Protein AF-A0A0L0CWC0-F1 (afdb_monomer_lite)

Structure (mmCIF, N/CA/C/O backbone):
data_AF-A0A0L0CWC0-F1
#
_entry.id   AF-A0A0L0CWC0-F1
#
loop_
_atom_site.group_PDB
_atom_site.id
_atom_site.type_symbol
_atom_site.label_atom_id
_atom_site.label_alt_id
_atom_site.label_comp_id
_atom_site.label_asym_id
_atom_site.label_entity_id
_atom_site.label_seq_id
_atom_site.pdbx_PDB_ins_code
_atom_site.Cartn_x
_atom_site.Cartn_y
_atom_site.Cartn_z
_atom_site.occupancy
_atom_site.B_iso_or_equiv
_atom_site.auth_seq_id
_atom_site.auth_comp_id
_atom_site.auth_asym_id
_atom_site.auth_atom_id
_atom_site.pdbx_PDB_model_num
ATOM 1 N N . MET A 1 1 ? -12.841 39.726 44.335 1.00 45.81 1 MET A N 1
ATOM 2 C CA . MET A 1 1 ? -13.209 38.460 43.660 1.00 45.81 1 MET A CA 1
ATOM 3 C C . MET A 1 1 ? -12.307 37.398 44.262 1.00 45.81 1 MET A C 1
ATOM 5 O O . MET A 1 1 ? -11.109 37.609 44.233 1.00 45.81 1 MET A O 1
ATOM 9 N N . LEU A 1 2 ? -12.777 36.351 44.930 1.00 41.53 2 LEU A N 1
ATOM 10 C CA . LEU A 1 2 ? -13.954 35.528 44.668 1.00 41.53 2 LEU A CA 1
ATOM 11 C C . LEU A 1 2 ? -14.772 35.290 45.946 1.00 41.53 2 LEU A C 1
ATOM 13 O O . LEU A 1 2 ? -14.237 35.229 47.044 1.00 41.53 2 LEU A O 1
ATOM 17 N N . SER A 1 3 ? -16.081 35.214 45.736 1.00 45.69 3 SER A N 1
ATOM 18 C CA . SER A 1 3 ? -17.145 34.974 46.705 1.00 45.69 3 SER A CA 1
ATOM 19 C C . SER A 1 3 ? -16.921 33.683 47.492 1.00 45.69 3 SER A C 1
ATOM 21 O O . SER A 1 3 ? -17.049 32.595 46.934 1.00 45.69 3 SER A O 1
ATOM 23 N N . GLU A 1 4 ? -16.667 33.799 48.793 1.00 43.94 4 GLU A N 1
ATOM 24 C CA . GLU A 1 4 ? -16.899 32.708 49.736 1.00 43.94 4 GLU A CA 1
ATOM 25 C C . GLU A 1 4 ? -18.410 32.467 49.799 1.00 43.94 4 GLU A C 1
ATOM 27 O O . GLU A 1 4 ? -19.164 33.221 50.419 1.00 43.94 4 GLU A O 1
ATOM 32 N N . CYS A 1 5 ? -18.885 31.433 49.105 1.00 46.22 5 CYS A N 1
ATOM 33 C CA . CYS A 1 5 ? -20.211 30.894 49.360 1.00 46.22 5 CYS A CA 1
ATOM 34 C C . CYS A 1 5 ? -20.204 30.307 50.775 1.00 46.22 5 CYS A C 1
ATOM 36 O O . CYS A 1 5 ? -19.833 29.154 50.979 1.00 46.22 5 CYS A O 1
ATOM 38 N N . ASN A 1 6 ? -20.611 31.125 51.747 1.00 46.31 6 ASN A N 1
ATOM 39 C CA . ASN A 1 6 ? -21.059 30.679 53.058 1.00 46.31 6 ASN A CA 1
ATOM 40 C C . ASN A 1 6 ? -22.209 29.687 52.851 1.00 46.31 6 ASN A C 1
ATOM 42 O O . ASN A 1 6 ? -23.373 30.074 52.736 1.00 46.31 6 ASN A O 1
ATOM 46 N N . ILE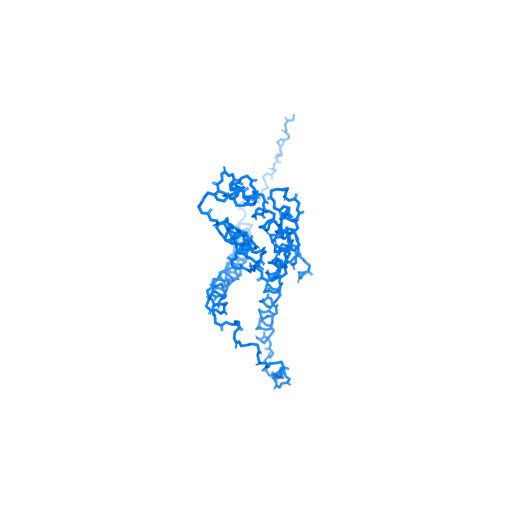 A 1 7 ? -21.879 28.398 52.775 1.00 54.31 7 ILE A N 1
ATOM 47 C CA . ILE A 1 7 ? -22.862 27.335 52.921 1.00 54.31 7 ILE A CA 1
ATOM 48 C C . ILE A 1 7 ? -23.310 27.428 54.371 1.00 54.31 7 ILE A C 1
ATOM 50 O O . ILE A 1 7 ? -22.586 27.056 55.293 1.00 54.31 7 ILE A O 1
ATOM 54 N N . HIS A 1 8 ? -24.488 28.017 54.559 1.00 49.22 8 HIS A N 1
ATOM 55 C CA . HIS A 1 8 ? -25.209 28.002 55.814 1.00 49.22 8 HIS A CA 1
ATOM 56 C C . HIS A 1 8 ? -25.284 26.542 56.262 1.00 49.22 8 HIS A C 1
ATOM 58 O O . HIS A 1 8 ? -25.996 25.743 55.655 1.00 49.22 8 HIS A O 1
ATOM 64 N N . LYS A 1 9 ? -24.467 26.176 57.256 1.00 52.69 9 LYS A N 1
ATOM 65 C CA . LYS A 1 9 ? -24.447 24.833 57.825 1.00 52.69 9 LYS A CA 1
ATOM 66 C C . LYS A 1 9 ? -25.825 24.617 58.431 1.00 52.69 9 LYS A C 1
ATOM 68 O O . LYS A 1 9 ? -26.142 25.190 59.473 1.00 52.69 9 LYS A O 1
ATOM 73 N N . SER A 1 10 ? -26.681 23.916 57.690 1.00 51.28 10 SER A N 1
ATOM 74 C CA . SER A 1 10 ? -28.070 23.728 58.069 1.00 51.28 10 SER A CA 1
ATOM 75 C C . SER A 1 10 ? -28.100 23.022 59.413 1.00 51.28 10 SER A C 1
ATOM 77 O O . SER A 1 10 ? -27.372 22.061 59.643 1.00 51.28 10 SER A O 1
ATOM 79 N N . ILE A 1 11 ? -28.972 23.507 60.279 1.00 50.69 11 ILE A N 1
ATOM 80 C CA . ILE A 1 11 ? -29.159 23.155 61.692 1.00 50.69 11 ILE A CA 1
ATOM 81 C C . ILE A 1 11 ? -29.591 21.679 61.908 1.00 50.69 11 ILE A C 1
ATOM 83 O O . ILE A 1 11 ? -29.977 21.297 63.005 1.00 50.69 11 ILE A O 1
ATOM 87 N N . TYR A 1 12 ? -29.511 20.850 60.863 1.00 51.03 12 TYR A N 1
ATOM 88 C CA . TYR A 1 12 ? -30.015 19.479 60.756 1.00 51.03 12 TYR A CA 1
ATOM 89 C C . TYR A 1 12 ? -28.902 18.419 60.623 1.00 51.03 12 TYR A C 1
ATOM 91 O O . TYR A 1 12 ? -29.195 17.251 60.405 1.00 51.03 12 TYR A O 1
ATOM 99 N N . ASP A 1 13 ? -27.626 18.792 60.776 1.00 51.50 13 ASP A N 1
ATOM 100 C CA . ASP A 1 13 ? -26.482 17.855 60.703 1.00 51.50 13 ASP A CA 1
ATOM 101 C C . ASP A 1 13 ? -26.441 16.819 61.851 1.00 51.50 13 ASP A C 1
ATOM 103 O O . ASP A 1 13 ? -25.705 15.838 61.765 1.00 51.50 13 ASP A O 1
ATOM 107 N N . ASN A 1 14 ? -27.205 17.034 62.929 1.00 53.59 14 ASN A N 1
ATOM 108 C CA . ASN A 1 14 ? -27.235 16.165 64.115 1.00 53.59 14 ASN A CA 1
ATOM 109 C C . ASN A 1 14 ? -28.577 15.440 64.311 1.00 53.59 14 ASN A C 1
ATOM 111 O O . ASN A 1 14 ? -28.780 14.831 65.358 1.00 53.59 14 ASN A O 1
ATOM 115 N N . ASP A 1 15 ? -29.492 15.531 63.344 1.00 60.00 15 ASP A N 1
ATOM 116 C CA . ASP A 1 15 ? -30.743 14.777 63.378 1.00 60.00 15 ASP A CA 1
ATOM 117 C C . ASP A 1 15 ? -30.463 13.344 62.892 1.00 60.00 15 ASP A C 1
ATOM 119 O O . ASP A 1 15 ? -29.977 13.148 61.770 1.00 60.00 15 ASP A O 1
ATOM 123 N N . GLU A 1 16 ? -30.696 12.345 63.751 1.00 64.12 16 GLU A N 1
ATOM 124 C CA . GLU A 1 16 ? -30.464 10.928 63.426 1.00 64.12 16 GLU A CA 1
ATOM 125 C C . GLU A 1 16 ? -31.224 10.519 62.158 1.00 64.12 16 GLU A C 1
ATOM 127 O O . GLU A 1 16 ? -30.699 9.760 61.334 1.00 64.12 16 GLU A O 1
ATOM 132 N N . ASP A 1 17 ? -32.399 11.111 61.938 1.00 60.00 17 ASP A N 1
ATOM 133 C CA . ASP A 1 17 ? -33.219 10.842 60.764 1.00 60.00 17 ASP A CA 1
ATOM 134 C C . ASP A 1 17 ? -32.544 11.364 59.489 1.00 60.00 17 ASP A C 1
ATOM 136 O O . ASP A 1 17 ? -32.467 10.652 58.484 1.00 60.00 17 ASP A O 1
ATOM 140 N N . MET A 1 18 ? -31.955 12.563 59.530 1.00 63.94 18 MET A N 1
ATOM 141 C CA . MET A 1 18 ? -31.294 13.168 58.367 1.00 63.94 18 MET A CA 1
ATOM 142 C C . MET A 1 18 ? -29.975 12.467 58.017 1.00 63.94 18 MET A C 1
ATOM 144 O O . MET A 1 18 ? -29.615 12.344 56.841 1.00 63.94 18 MET A O 1
ATOM 148 N N . LYS A 1 19 ? -29.284 11.929 59.029 1.00 63.12 19 LYS A N 1
ATOM 149 C CA . LYS A 1 19 ? -28.103 11.083 58.837 1.00 63.12 19 LYS A CA 1
ATOM 150 C C . LYS A 1 19 ? -28.465 9.764 58.145 1.00 63.12 19 LYS A C 1
ATOM 152 O O . LYS A 1 19 ? -27.771 9.361 57.213 1.00 63.12 19 LYS A O 1
ATOM 157 N N . SER A 1 20 ? -29.593 9.156 58.523 1.00 64.31 20 SER A N 1
ATOM 158 C CA . SER A 1 20 ? -30.091 7.919 57.903 1.00 64.31 20 SER A CA 1
ATOM 159 C C . SER A 1 20 ? -30.504 8.106 56.435 1.00 64.31 20 SER A C 1
ATOM 161 O O . SER A 1 20 ? -30.279 7.230 55.596 1.00 64.31 20 SER A O 1
ATOM 163 N N . VAL A 1 21 ? -31.072 9.270 56.098 1.00 67.00 21 VAL A N 1
ATOM 164 C CA . VAL A 1 21 ? -31.451 9.616 54.722 1.00 67.00 21 VAL A CA 1
ATOM 165 C C . VAL A 1 21 ? -30.201 9.803 53.869 1.00 67.00 21 VAL A C 1
ATOM 167 O O . VAL A 1 21 ? -30.115 9.224 52.787 1.00 67.00 21 VAL A O 1
ATOM 170 N N . LYS A 1 22 ? -29.201 10.539 54.369 1.00 66.00 22 LYS A N 1
ATOM 171 C CA . LYS A 1 22 ? -27.926 10.733 53.669 1.00 66.00 22 LYS A CA 1
ATOM 172 C C . LYS A 1 22 ? -27.199 9.410 53.415 1.00 66.00 22 LYS A C 1
ATOM 174 O O . LYS A 1 22 ? -26.802 9.157 52.283 1.00 66.00 22 LYS A O 1
ATOM 179 N N . GLU A 1 23 ? -27.095 8.540 54.421 1.00 66.06 23 GLU A N 1
ATOM 180 C CA . GLU A 1 23 ? -26.473 7.217 54.263 1.00 66.06 23 GLU A CA 1
ATOM 181 C C . GLU A 1 23 ? -27.236 6.324 53.269 1.00 66.06 23 GLU A C 1
ATOM 183 O O . GLU A 1 23 ? -26.616 5.583 52.507 1.00 66.06 23 GLU A O 1
ATOM 188 N N . ASN A 1 24 ? -28.571 6.412 53.205 1.00 71.19 24 ASN A N 1
ATOM 189 C CA . ASN A 1 24 ? -29.350 5.683 52.199 1.00 71.19 24 ASN A CA 1
ATOM 190 C C . ASN A 1 24 ? -29.140 6.214 50.779 1.00 71.19 24 ASN A C 1
ATOM 192 O O . ASN A 1 24 ? -29.043 5.407 49.854 1.00 71.19 24 ASN A O 1
ATOM 196 N N . PHE A 1 25 ? -29.055 7.535 50.603 1.00 63.94 25 PHE A N 1
ATOM 197 C CA . PHE A 1 25 ? -28.745 8.142 49.308 1.00 63.94 25 PHE A CA 1
ATOM 198 C C . PHE A 1 25 ? -27.337 7.777 48.843 1.00 63.94 25 PHE A C 1
ATOM 200 O O . PHE A 1 25 ? -27.182 7.355 47.699 1.00 63.94 25 PHE A O 1
ATOM 207 N N . ASP A 1 26 ? -26.339 7.862 49.725 1.00 65.56 26 ASP A N 1
ATOM 208 C CA . ASP A 1 26 ? -24.961 7.475 49.410 1.00 65.56 26 ASP A CA 1
ATOM 209 C C . ASP A 1 26 ? -24.876 5.978 49.076 1.00 65.56 26 ASP A C 1
ATOM 211 O O . ASP A 1 26 ? -24.240 5.597 48.094 1.00 65.56 26 ASP A O 1
ATOM 215 N N . ARG A 1 27 ? -25.597 5.117 49.808 1.00 67.38 27 ARG A N 1
ATOM 216 C CA . ARG A 1 27 ? -25.649 3.675 49.526 1.00 67.38 27 ARG A CA 1
ATOM 217 C C . ARG A 1 27 ? -26.351 3.353 48.204 1.00 67.38 27 ARG A C 1
ATOM 219 O O . ARG A 1 27 ? -25.851 2.521 47.453 1.00 67.38 27 ARG A O 1
ATOM 226 N N . GLN A 1 28 ? -27.476 4.000 47.892 1.00 58.97 28 GLN A N 1
ATOM 227 C CA . GLN A 1 28 ? -28.165 3.822 46.605 1.00 58.97 28 GLN A CA 1
ATOM 228 C C . GLN A 1 28 ? -27.355 4.375 45.431 1.00 58.97 28 GLN A C 1
ATOM 230 O O . GLN A 1 28 ? -27.345 3.766 44.361 1.00 58.97 28 GLN A O 1
ATOM 235 N N . ALA A 1 29 ? -26.682 5.513 45.613 1.00 57.88 29 ALA A N 1
ATOM 236 C CA . ALA A 1 29 ? -25.792 6.073 44.607 1.00 57.88 29 ALA A CA 1
ATOM 237 C C . ALA A 1 29 ? -24.608 5.129 44.360 1.00 57.88 29 ALA A C 1
ATOM 239 O O . ALA A 1 29 ? -24.359 4.785 43.210 1.00 57.88 29 ALA A O 1
ATOM 240 N N . SER A 1 30 ? -23.956 4.632 45.417 1.00 60.19 30 SER A N 1
ATOM 241 C CA . SER A 1 30 ? -22.834 3.686 45.319 1.00 60.19 30 SER A CA 1
ATOM 242 C C . SER A 1 30 ? -23.230 2.380 44.628 1.00 60.19 30 SER A C 1
ATOM 244 O O . SER A 1 30 ? -22.525 1.939 43.728 1.00 60.19 30 SER A O 1
ATOM 246 N N . GLN A 1 31 ? -24.391 1.808 44.968 1.00 56.16 31 GLN A N 1
ATOM 247 C CA . GLN A 1 31 ? -24.900 0.601 44.306 1.00 56.16 31 GLN A CA 1
ATOM 248 C C . GLN A 1 31 ? -25.199 0.835 42.823 1.00 56.16 31 GLN A C 1
ATOM 250 O O . GLN A 1 31 ? -24.858 -0.000 41.994 1.00 56.16 31 GLN A O 1
ATOM 255 N N . ARG A 1 32 ? -25.780 1.990 42.462 1.00 49.34 32 ARG A N 1
ATOM 256 C CA . ARG A 1 32 ? -25.969 2.347 41.049 1.00 49.34 32 ARG A CA 1
ATOM 257 C C . ARG A 1 32 ? -24.639 2.500 40.319 1.00 49.34 32 ARG A C 1
ATOM 259 O O . ARG A 1 32 ? -24.539 2.044 39.189 1.00 49.34 32 ARG A O 1
ATOM 266 N N . PHE A 1 33 ? -23.643 3.146 40.924 1.00 46.94 33 PHE A N 1
ATOM 267 C CA . PHE A 1 33 ? -22.339 3.351 40.290 1.00 46.94 33 PHE A CA 1
ATOM 268 C C . PHE A 1 33 ? -21.578 2.033 40.080 1.00 46.94 33 PHE A C 1
ATOM 270 O O . PHE A 1 33 ? -21.040 1.841 38.994 1.00 46.94 33 PHE A O 1
ATOM 277 N N . GLU A 1 34 ? -21.608 1.103 41.038 1.00 54.22 34 GLU A N 1
ATOM 278 C CA . GLU A 1 34 ? -21.027 -0.242 40.871 1.00 54.22 34 GLU A CA 1
ATOM 279 C C . GLU A 1 34 ? -21.750 -1.057 39.786 1.00 54.22 34 GLU A C 1
ATOM 281 O O . GLU A 1 34 ? -21.101 -1.681 38.951 1.00 54.22 34 GLU A O 1
ATOM 286 N N . GLU A 1 35 ? -23.083 -0.989 39.722 1.00 44.34 35 GLU A N 1
ATOM 287 C CA . GLU A 1 35 ? -23.883 -1.694 38.710 1.00 44.34 35 GLU A CA 1
ATOM 288 C C . GLU A 1 35 ? -23.674 -1.118 37.289 1.00 44.34 35 GLU A C 1
ATOM 290 O O . GLU A 1 35 ? -23.712 -1.859 36.301 1.00 44.34 35 GLU A O 1
ATOM 295 N N . TYR A 1 36 ? -23.390 0.190 37.167 1.00 40.72 36 TYR A N 1
ATOM 296 C CA . TYR A 1 36 ? -22.967 0.815 35.906 1.00 40.72 36 TYR A CA 1
ATOM 297 C C . TYR A 1 36 ? -21.531 0.429 35.517 1.00 40.72 36 TYR A C 1
ATOM 299 O O . TYR A 1 36 ? -21.298 0.113 34.351 1.00 40.72 36 TYR A O 1
ATOM 307 N N . GLU A 1 37 ? -20.582 0.419 36.458 1.00 45.56 37 GLU A N 1
ATOM 308 C CA . GLU A 1 37 ? -19.180 0.044 36.210 1.00 45.56 37 GLU A CA 1
ATOM 309 C C . GLU A 1 37 ? -19.037 -1.442 35.832 1.00 45.56 37 GLU A C 1
ATOM 311 O O . GLU A 1 37 ? -18.339 -1.754 34.864 1.00 45.56 37 GLU A O 1
ATOM 316 N N . GLU A 1 38 ? -19.750 -2.358 36.502 1.00 41.53 38 GLU A N 1
ATOM 317 C CA . GLU A 1 38 ? -19.751 -3.786 36.151 1.00 41.53 38 GLU A CA 1
ATOM 318 C C . GLU A 1 38 ? -20.392 -4.036 34.777 1.00 41.53 38 GLU A C 1
ATOM 320 O O . GLU A 1 38 ? -19.827 -4.766 33.964 1.00 41.53 38 GLU A O 1
ATOM 325 N N . GLN A 1 39 ? -21.520 -3.393 34.443 1.00 38.69 39 GLN A N 1
ATOM 326 C CA . GLN A 1 39 ? -22.126 -3.550 33.112 1.00 38.69 39 GLN A CA 1
ATOM 327 C C . GLN A 1 39 ? -21.283 -2.956 31.976 1.00 38.69 39 GLN A C 1
ATOM 329 O O . GLN A 1 39 ? -21.373 -3.438 30.841 1.00 38.69 39 GLN A O 1
ATOM 334 N N . GLN A 1 40 ? -20.514 -1.898 32.243 1.00 31.66 40 GLN A N 1
ATOM 335 C CA . GLN A 1 40 ? -19.679 -1.233 31.244 1.00 31.66 40 GLN A CA 1
ATOM 336 C C . GLN A 1 40 ? -18.368 -2.004 31.023 1.00 31.66 40 GLN A C 1
ATOM 338 O O . GLN A 1 40 ? -18.058 -2.356 29.882 1.00 31.66 40 GLN A O 1
ATOM 343 N N . CYS A 1 41 ? -17.665 -2.380 32.101 1.00 44.50 41 CYS A N 1
ATOM 344 C CA . CYS A 1 41 ? -16.440 -3.182 32.026 1.00 44.50 41 CYS A CA 1
ATOM 345 C C . CYS A 1 41 ? -16.678 -4.522 31.325 1.00 44.50 41 CYS A C 1
ATOM 347 O O . CYS A 1 41 ? -15.870 -4.951 30.503 1.00 44.50 41 CYS A O 1
ATOM 349 N N . ASP A 1 42 ? -17.804 -5.177 31.596 1.00 44.69 42 ASP A N 1
ATOM 350 C CA . ASP A 1 42 ? -18.076 -6.504 31.055 1.00 44.69 42 ASP A CA 1
ATOM 351 C C . ASP A 1 42 ? -18.395 -6.459 29.543 1.00 44.69 42 ASP A C 1
ATOM 353 O O . ASP A 1 42 ? -18.056 -7.382 28.796 1.00 44.69 42 ASP A O 1
ATOM 357 N N . LYS A 1 43 ? -18.966 -5.348 29.044 1.00 49.06 43 LYS A N 1
ATOM 358 C CA . LYS A 1 43 ? -19.151 -5.085 27.601 1.00 49.06 43 LYS A CA 1
ATOM 359 C C . LYS A 1 43 ? -17.832 -4.768 26.901 1.00 49.06 43 LYS A C 1
ATOM 361 O O . LYS A 1 43 ? -17.596 -5.283 25.805 1.00 49.06 43 LYS A O 1
ATOM 366 N N . ASP A 1 44 ? -16.967 -3.983 27.534 1.00 43.78 44 ASP A N 1
ATOM 367 C CA . ASP A 1 44 ? -15.673 -3.597 26.971 1.00 43.78 44 ASP A CA 1
ATOM 368 C C . ASP A 1 44 ? -14.699 -4.784 26.936 1.00 43.78 44 ASP A C 1
ATOM 370 O O . ASP A 1 44 ? -14.056 -5.031 25.914 1.00 43.78 44 ASP A O 1
ATOM 374 N N . ILE A 1 45 ? -14.671 -5.610 27.987 1.00 53.53 45 ILE A N 1
ATOM 375 C CA . ILE A 1 45 ? -13.891 -6.857 28.036 1.00 53.53 45 ILE A CA 1
ATOM 376 C C . ILE A 1 45 ? -14.384 -7.841 26.968 1.00 53.53 45 ILE A C 1
ATOM 378 O O . ILE A 1 45 ? -13.575 -8.416 26.235 1.00 53.53 45 ILE A O 1
ATOM 382 N N . LYS A 1 46 ? -15.706 -7.997 26.803 1.00 47.16 46 LYS A N 1
ATOM 383 C CA . LYS A 1 46 ? -16.279 -8.826 25.729 1.00 47.16 46 LYS A CA 1
ATOM 384 C C . LYS A 1 46 ? -15.916 -8.287 24.344 1.00 47.16 46 LYS A C 1
ATOM 386 O O . LYS A 1 46 ? -15.537 -9.081 23.486 1.00 47.16 46 LYS A O 1
ATOM 391 N N . GLN A 1 47 ? -15.954 -6.970 24.121 1.00 50.09 47 GLN A N 1
ATOM 392 C CA . GLN A 1 47 ? -15.510 -6.367 22.858 1.00 50.09 47 GLN A CA 1
ATOM 393 C C . GLN A 1 47 ? -14.020 -6.585 22.589 1.00 50.09 47 GLN A C 1
ATOM 395 O O . GLN A 1 47 ? -13.651 -6.845 21.445 1.00 50.09 47 GLN A O 1
ATOM 400 N N . ILE A 1 48 ? -13.164 -6.488 23.607 1.00 49.75 48 ILE A N 1
ATOM 401 C CA . ILE A 1 48 ? -11.716 -6.679 23.465 1.00 49.75 48 ILE A CA 1
ATOM 402 C C . ILE A 1 48 ? -11.399 -8.145 23.151 1.00 49.75 48 ILE A C 1
ATOM 404 O O . ILE A 1 48 ? -10.663 -8.413 22.206 1.00 49.75 48 ILE A O 1
ATOM 408 N N . ILE A 1 49 ? -12.012 -9.100 23.857 1.00 48.56 49 ILE A N 1
ATOM 409 C CA . ILE A 1 49 ? -11.822 -10.538 23.602 1.00 48.56 49 ILE A CA 1
ATOM 410 C C . ILE A 1 49 ? -12.342 -10.922 22.211 1.00 48.56 49 ILE A C 1
ATOM 412 O O . ILE A 1 49 ? -11.701 -11.693 21.496 1.00 48.56 49 ILE A O 1
ATOM 416 N N . VAL A 1 50 ? -13.496 -10.385 21.805 1.00 53.91 50 VAL A N 1
ATOM 417 C CA . VAL A 1 50 ? -14.058 -10.625 20.468 1.00 53.91 50 VAL A CA 1
ATOM 418 C C . VAL A 1 50 ? -13.171 -10.010 19.386 1.00 53.91 50 VAL A C 1
ATOM 420 O O . VAL A 1 50 ? -12.907 -10.675 18.389 1.00 53.91 50 VAL A O 1
ATOM 423 N N . ARG A 1 51 ? -12.649 -8.796 19.592 1.00 54.50 51 ARG A N 1
ATOM 424 C CA . ARG A 1 51 ? -11.702 -8.141 18.677 1.00 54.50 51 ARG A CA 1
ATOM 425 C C . ARG A 1 51 ? -10.425 -8.959 18.505 1.00 54.50 51 ARG A C 1
ATOM 427 O O . ARG A 1 51 ? -10.072 -9.265 17.374 1.00 54.50 51 ARG A O 1
ATOM 434 N N . ASP A 1 52 ? -9.806 -9.381 19.605 1.00 50.72 52 ASP A N 1
ATOM 435 C CA . ASP A 1 52 ? -8.556 -10.151 19.596 1.00 50.72 52 ASP A CA 1
ATOM 436 C C . ASP A 1 52 ? -8.741 -11.528 18.928 1.00 50.72 52 ASP A C 1
ATOM 438 O O . ASP A 1 52 ? -7.883 -12.018 18.192 1.00 50.72 52 ASP A O 1
ATOM 442 N N . LYS A 1 53 ? -9.915 -12.147 19.115 1.00 50.38 53 LYS A N 1
ATOM 443 C CA . LYS A 1 53 ? -10.265 -13.435 18.500 1.00 50.38 53 LYS A CA 1
ATOM 444 C C . LYS A 1 53 ? -10.626 -13.315 17.016 1.00 50.38 53 LYS A C 1
ATOM 446 O O . LYS A 1 53 ? -10.336 -14.236 16.253 1.00 50.38 53 LYS A O 1
ATOM 451 N N . ILE A 1 54 ? -11.245 -12.207 16.599 1.00 54.84 54 ILE A N 1
ATOM 452 C CA . ILE A 1 54 ? -11.508 -11.906 15.184 1.00 54.84 54 ILE A CA 1
ATOM 453 C C . ILE A 1 54 ? -10.200 -11.578 14.470 1.00 54.84 54 ILE A C 1
ATOM 455 O O . ILE A 1 54 ? -9.973 -12.135 13.407 1.00 54.84 54 ILE A O 1
ATOM 459 N N . GLU A 1 55 ? -9.321 -10.761 15.053 1.00 51.16 55 GLU A N 1
ATOM 460 C CA . GLU A 1 55 ? -8.023 -10.424 14.452 1.00 51.16 55 GLU A CA 1
ATOM 461 C C . GLU A 1 55 ? -7.134 -11.662 14.283 1.00 51.16 55 GLU A C 1
ATOM 463 O O . GLU A 1 55 ? -6.633 -11.893 13.184 1.00 51.16 55 GLU A O 1
ATOM 468 N N . LYS A 1 56 ? -7.064 -12.549 15.285 1.00 56.66 56 LYS A N 1
ATOM 469 C CA . LYS A 1 56 ? -6.382 -13.851 15.144 1.00 56.66 56 LYS A CA 1
ATOM 470 C C . LYS A 1 56 ? -7.033 -14.755 14.097 1.00 56.66 56 LYS A C 1
ATOM 472 O O . LYS A 1 56 ? -6.344 -15.364 13.284 1.00 56.66 56 LYS A O 1
ATOM 477 N N . SER A 1 57 ? -8.368 -14.830 14.067 1.00 51.59 57 SER A N 1
ATOM 478 C CA . SER A 1 57 ? -9.065 -15.603 13.031 1.00 51.59 57 SER A CA 1
ATOM 479 C C . SER A 1 57 ? -8.916 -14.979 11.642 1.00 51.59 57 SER A C 1
ATOM 481 O O . SER A 1 57 ? -9.094 -15.705 10.666 1.00 51.59 57 SER A O 1
ATOM 483 N N . LEU A 1 58 ? -8.664 -13.674 11.536 1.00 50.34 58 LEU A N 1
ATOM 484 C CA . LEU A 1 58 ? -8.457 -12.945 10.291 1.00 50.34 58 LEU A CA 1
ATOM 485 C C . LEU A 1 58 ? -7.057 -13.224 9.749 1.00 50.34 58 LEU A C 1
ATOM 487 O O . LEU A 1 58 ? -6.959 -13.536 8.573 1.00 50.34 58 LEU A O 1
ATOM 491 N N . GLU A 1 59 ? -6.007 -13.221 10.573 1.00 50.66 59 GLU A N 1
ATOM 492 C CA . GLU A 1 59 ? -4.675 -13.675 10.139 1.00 50.66 59 GLU A CA 1
ATOM 493 C C . GLU A 1 59 ? -4.742 -15.112 9.599 1.00 50.66 59 GLU A C 1
ATOM 495 O O . GLU A 1 59 ? -4.342 -15.377 8.465 1.00 50.66 59 GLU A O 1
ATOM 500 N N . GLU A 1 60 ? -5.403 -16.015 10.329 1.00 49.56 60 GLU A N 1
ATOM 501 C CA . GLU A 1 60 ? -5.565 -17.406 9.894 1.00 49.56 60 GLU A CA 1
ATOM 502 C C . GLU A 1 60 ? -6.492 -17.579 8.670 1.00 49.56 60 GLU A C 1
ATOM 504 O O . GLU A 1 60 ? -6.326 -18.524 7.889 1.00 49.56 60 GLU A O 1
ATOM 509 N N . LYS A 1 61 ? -7.500 -16.707 8.485 1.00 46.38 61 LYS A N 1
ATOM 510 C CA . LYS A 1 61 ? -8.452 -16.764 7.355 1.00 46.38 61 LYS A CA 1
ATOM 511 C C . LYS A 1 61 ? -8.012 -15.960 6.144 1.00 46.38 61 LYS A C 1
ATOM 513 O O . LYS A 1 61 ? -8.444 -16.304 5.055 1.00 46.38 61 LYS A O 1
ATOM 518 N N . MET A 1 62 ? -7.189 -14.932 6.269 1.00 46.78 62 MET A N 1
ATOM 519 C CA . MET A 1 62 ? -6.607 -14.245 5.115 1.00 46.78 62 MET A CA 1
ATOM 520 C C . MET A 1 62 ? -5.538 -15.123 4.465 1.00 46.78 62 MET A C 1
ATOM 522 O O . MET A 1 62 ? -5.471 -15.177 3.240 1.00 46.78 62 MET A O 1
ATOM 526 N N . GLU A 1 63 ? -4.821 -15.923 5.259 1.00 45.91 63 GLU A N 1
ATOM 527 C CA . GLU A 1 63 ? -3.904 -16.948 4.752 1.00 45.91 63 GLU A CA 1
ATOM 528 C C . GLU A 1 63 ? -4.643 -18.119 4.064 1.00 45.91 63 GLU A C 1
ATOM 530 O O . GLU A 1 63 ? -4.153 -18.685 3.089 1.00 45.91 63 GLU A O 1
ATOM 535 N N . LYS A 1 64 ? -5.865 -18.467 4.508 1.00 49.03 64 LYS A N 1
ATOM 536 C CA . LYS A 1 64 ? -6.636 -19.622 3.981 1.00 49.03 64 LYS A CA 1
ATOM 537 C C . LYS A 1 64 ? -7.831 -19.278 3.073 1.00 49.03 64 LYS A C 1
ATOM 539 O O . LYS A 1 64 ? -8.388 -20.165 2.427 1.00 49.03 64 LYS A O 1
ATOM 544 N N . GLY A 1 65 ? -8.273 -18.024 3.032 1.00 45.56 65 GLY A N 1
ATOM 545 C CA . GLY A 1 65 ? -9.602 -17.605 2.557 1.00 45.56 65 GLY A CA 1
ATOM 546 C C . GLY A 1 65 ? -9.665 -17.069 1.131 1.00 45.56 65 GLY A C 1
ATOM 547 O O . GLY A 1 65 ? -10.758 -16.986 0.575 1.00 45.56 65 GLY A O 1
ATOM 548 N N . CYS A 1 66 ? -8.523 -16.814 0.485 1.00 49.09 66 CYS A N 1
ATOM 549 C CA . CYS A 1 66 ? -8.483 -16.509 -0.952 1.00 49.09 66 CYS A CA 1
ATOM 550 C C . CYS A 1 66 ? -8.952 -17.705 -1.827 1.00 49.09 66 CYS A C 1
ATOM 552 O O . CYS A 1 66 ? -9.260 -17.540 -3.002 1.00 49.09 66 CYS A O 1
ATOM 554 N N . LEU A 1 67 ? -9.094 -18.912 -1.253 1.00 45.09 67 LEU A N 1
ATOM 555 C CA . LEU A 1 67 ? -9.467 -20.146 -1.967 1.00 45.09 67 LEU A CA 1
ATOM 556 C C . LEU A 1 67 ? -10.910 -20.640 -1.742 1.00 45.09 67 LEU A C 1
ATOM 558 O O . LEU A 1 67 ? -11.274 -21.703 -2.242 1.00 45.09 67 LEU A O 1
ATOM 562 N N . ARG A 1 68 ? -11.761 -19.913 -1.006 1.00 43.50 68 ARG A N 1
ATOM 563 C CA . ARG A 1 68 ? -13.135 -20.366 -0.691 1.00 43.50 68 ARG A CA 1
ATOM 564 C C . ARG A 1 68 ? -14.201 -19.294 -0.918 1.00 43.50 68 ARG A C 1
ATOM 566 O O . ARG A 1 68 ? -15.105 -19.120 -0.108 1.00 43.50 68 ARG A O 1
ATOM 573 N N . CYS A 1 69 ? -14.157 -18.609 -2.057 1.00 52.41 69 CYS A N 1
ATOM 574 C CA . CYS A 1 69 ? -15.347 -17.919 -2.556 1.00 52.41 69 CYS A CA 1
ATOM 575 C C . CYS A 1 69 ? -16.223 -18.924 -3.323 1.00 52.41 69 CYS A C 1
ATOM 577 O O . CYS A 1 69 ? -16.148 -19.044 -4.542 1.00 52.41 69 CYS A O 1
ATOM 579 N N . GLY A 1 70 ? -17.010 -19.708 -2.585 1.00 41.47 70 GLY A N 1
ATOM 580 C CA . GLY A 1 70 ? -17.954 -20.676 -3.139 1.00 41.47 70 GLY A CA 1
ATOM 581 C C . GLY A 1 70 ? -19.206 -20.763 -2.274 1.00 4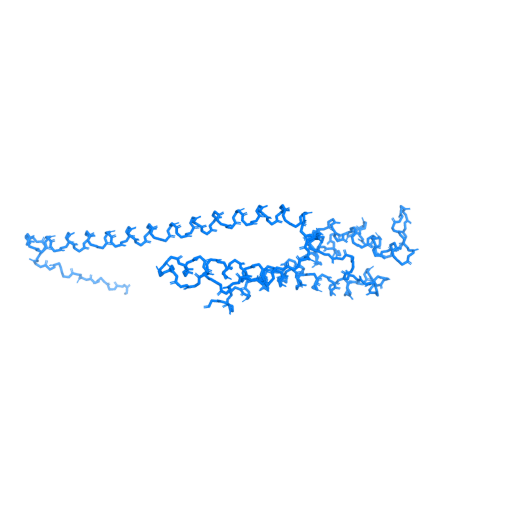1.47 70 GLY A C 1
ATOM 582 O O . GLY A 1 70 ? -19.234 -21.536 -1.329 1.00 41.47 70 GLY A O 1
ATOM 583 N N . CYS A 1 71 ? -20.203 -19.942 -2.618 1.00 48.97 71 CYS A N 1
ATOM 584 C CA . CYS A 1 71 ? -21.640 -20.056 -2.326 1.00 48.97 71 CYS A CA 1
ATOM 585 C C . CYS A 1 71 ? -22.088 -20.475 -0.908 1.00 48.97 71 CYS A C 1
ATOM 587 O O . CYS A 1 71 ? -22.043 -21.643 -0.539 1.00 48.97 71 CYS A O 1
ATOM 589 N N . GLY A 1 72 ? -22.699 -19.533 -0.177 1.00 42.84 72 GLY A N 1
ATOM 590 C CA . GLY A 1 72 ? -23.422 -19.827 1.066 1.00 42.84 72 GLY A CA 1
ATOM 591 C C . GLY A 1 72 ? -24.406 -18.747 1.531 1.00 42.84 72 GLY A C 1
ATOM 592 O O . GLY A 1 72 ? -24.679 -18.657 2.721 1.00 42.84 72 GLY A O 1
ATOM 593 N N . LEU A 1 73 ? -24.941 -17.913 0.633 1.00 45.53 73 LEU A N 1
ATOM 594 C CA . LEU A 1 73 ? -26.032 -16.971 0.945 1.00 45.53 73 LEU A CA 1
ATOM 595 C C . LEU A 1 73 ? -27.401 -17.646 0.760 1.00 45.53 73 LEU A C 1
ATOM 597 O O . LEU A 1 73 ? -28.209 -17.240 -0.069 1.00 45.53 73 LEU A O 1
ATOM 601 N N . GLY A 1 74 ? -27.660 -18.713 1.514 1.00 40.00 74 GLY A N 1
ATOM 602 C CA . GLY A 1 74 ? -28.916 -19.457 1.417 1.00 40.00 74 GLY A CA 1
ATOM 603 C C . GLY A 1 74 ? -29.197 -20.256 2.678 1.00 40.00 74 GLY A C 1
ATOM 604 O O . GLY A 1 74 ? -28.970 -21.458 2.700 1.00 40.00 74 GLY A O 1
ATOM 605 N N . GLY A 1 75 ? -29.659 -19.598 3.745 1.00 40.44 75 GLY A N 1
ATOM 606 C CA . GLY A 1 75 ? -29.994 -20.321 4.977 1.00 40.44 75 GLY A CA 1
ATOM 607 C C . GLY A 1 75 ? -30.474 -19.515 6.184 1.00 40.44 75 GLY A C 1
ATOM 608 O O . GLY A 1 75 ? -30.432 -20.046 7.284 1.00 40.44 75 GLY A O 1
ATOM 609 N N . VAL A 1 76 ? -30.927 -18.263 6.041 1.00 42.12 76 VAL A N 1
ATOM 610 C CA . VAL A 1 76 ? -31.382 -17.458 7.205 1.00 42.12 76 VAL A CA 1
ATOM 611 C C . VAL A 1 76 ? -32.900 -17.575 7.460 1.00 42.12 76 VAL A C 1
ATOM 613 O O . VAL A 1 76 ? -33.423 -17.015 8.414 1.00 42.12 76 VAL A O 1
ATOM 616 N N . ALA A 1 77 ? -33.645 -18.348 6.665 1.00 39.97 77 ALA A N 1
ATOM 617 C CA . ALA A 1 77 ? -35.111 -18.285 6.697 1.00 39.97 77 ALA A CA 1
ATOM 618 C C . ALA A 1 77 ? -35.837 -19.225 7.689 1.00 39.97 77 ALA A C 1
ATOM 620 O O . ALA A 1 77 ? -37.050 -19.105 7.811 1.00 39.97 77 ALA A O 1
ATOM 621 N N . ALA A 1 78 ? -35.178 -20.139 8.416 1.00 36.03 78 ALA A N 1
ATOM 622 C CA . ALA A 1 78 ? -35.906 -21.191 9.157 1.00 36.03 78 ALA A CA 1
ATOM 623 C C . ALA A 1 78 ? -35.861 -21.124 10.702 1.00 36.03 78 ALA A C 1
ATOM 625 O O . ALA A 1 78 ? -36.378 -22.029 11.349 1.00 36.03 78 ALA A O 1
ATOM 626 N N . GLY A 1 79 ? -35.279 -20.087 11.321 1.00 42.72 79 GLY A N 1
ATOM 627 C CA . GLY A 1 79 ? -35.001 -20.102 12.773 1.00 42.72 79 GLY A CA 1
ATOM 628 C C . GLY A 1 79 ? -35.542 -18.948 13.624 1.00 42.72 79 GLY A C 1
ATOM 629 O O . GLY A 1 79 ? -35.271 -18.917 14.820 1.00 42.72 79 GLY A O 1
ATOM 630 N N . VAL A 1 80 ? -36.278 -17.987 13.059 1.00 43.56 80 VAL A N 1
ATOM 631 C CA . VAL A 1 80 ? -36.614 -16.717 13.753 1.00 43.56 80 VAL A CA 1
ATOM 632 C C . VAL A 1 80 ? -37.797 -16.835 14.737 1.00 43.56 80 VAL A C 1
ATOM 634 O O . VAL A 1 80 ? -38.161 -15.872 15.401 1.00 43.56 80 VAL A O 1
ATOM 637 N N . GLY A 1 81 ? -38.402 -18.017 14.884 1.00 44.91 81 GLY A N 1
ATOM 638 C CA . GLY A 1 81 ? -39.625 -18.192 15.677 1.00 44.91 81 GLY A CA 1
ATOM 639 C C . GLY A 1 81 ? -39.466 -18.570 17.157 1.00 44.91 81 GLY A C 1
ATOM 640 O O . GLY A 1 81 ? -40.481 -18.601 17.843 1.00 44.91 81 GLY A O 1
ATOM 641 N N . LEU A 1 82 ? -38.265 -18.897 17.664 1.00 50.62 82 LEU A N 1
ATOM 642 C CA . LEU A 1 82 ? -38.150 -19.587 18.971 1.00 50.62 82 LEU A CA 1
ATOM 643 C C . LEU A 1 82 ? -37.193 -18.968 20.008 1.00 50.62 82 LEU A C 1
ATOM 645 O O . LEU A 1 82 ? -37.160 -19.435 21.141 1.00 50.62 82 LEU A O 1
ATOM 649 N N . PHE A 1 83 ? -36.456 -17.902 19.691 1.00 40.84 83 PHE A N 1
ATOM 650 C CA . PHE A 1 83 ? -35.537 -17.266 20.650 1.00 40.84 83 PHE A CA 1
ATOM 651 C C . PHE A 1 83 ? -35.904 -15.802 20.897 1.00 40.84 83 PHE A C 1
ATOM 653 O O . PHE A 1 83 ? -35.211 -14.881 20.466 1.00 40.84 83 PHE A O 1
ATOM 660 N N . GLY A 1 84 ? -37.008 -15.584 21.615 1.00 43.09 84 GLY A N 1
ATOM 661 C CA . GLY A 1 84 ? -37.323 -14.279 22.193 1.00 43.09 84 GLY A CA 1
ATOM 662 C C . GLY A 1 84 ? -36.250 -13.875 23.213 1.00 43.09 84 GLY A C 1
ATOM 663 O O . GLY A 1 84 ? -35.998 -14.601 24.169 1.00 43.09 84 GLY A O 1
ATOM 664 N N . GLY A 1 85 ? -35.585 -12.740 22.990 1.00 46.69 85 GLY A N 1
ATOM 665 C CA . GLY A 1 85 ? -34.701 -12.066 23.955 1.00 46.69 85 GLY A CA 1
ATOM 666 C C . GLY A 1 85 ? -33.191 -12.296 23.793 1.00 46.69 85 GLY A C 1
ATOM 667 O O . GLY A 1 85 ? -32.427 -11.348 23.922 1.00 46.69 85 GLY A O 1
ATOM 668 N N . LEU A 1 86 ? -32.741 -13.511 23.461 1.00 42.91 86 LEU A N 1
ATOM 669 C CA . LEU A 1 86 ? -31.305 -13.832 23.298 1.00 42.91 86 LEU A CA 1
ATOM 670 C C . LEU A 1 86 ? -30.843 -13.901 21.831 1.00 42.91 86 LEU A C 1
ATOM 672 O O . LEU A 1 86 ? -29.646 -13.828 21.556 1.00 42.91 86 LEU A O 1
ATOM 676 N N . GLY A 1 87 ? -31.779 -14.004 20.881 1.00 43.84 87 GLY A N 1
ATOM 677 C CA . GLY A 1 87 ? -31.473 -14.025 19.446 1.00 43.84 87 GLY A CA 1
ATOM 678 C C . GLY A 1 87 ? -31.085 -12.657 18.873 1.00 43.84 87 GLY A C 1
ATOM 679 O O . GLY A 1 87 ? -30.304 -12.592 17.926 1.00 43.84 87 GLY A O 1
ATOM 680 N N . THR A 1 88 ? -31.567 -11.565 19.474 1.00 40.16 88 THR A N 1
ATOM 681 C CA . THR A 1 88 ? -31.242 -10.196 19.044 1.00 40.16 88 THR A CA 1
ATOM 682 C C . THR A 1 88 ? -29.780 -9.863 19.297 1.00 40.16 88 THR A C 1
ATOM 684 O O . THR A 1 88 ? -29.127 -9.394 18.378 1.00 40.16 88 THR A O 1
ATOM 687 N N . TYR A 1 89 ? -29.229 -10.202 20.468 1.00 40.75 89 TYR A N 1
ATOM 688 C CA . TYR A 1 89 ? -27.813 -9.969 20.774 1.00 40.75 89 TYR A CA 1
ATOM 689 C C . TYR A 1 89 ? -26.882 -10.731 19.827 1.00 40.75 89 TYR A C 1
ATOM 691 O O . TYR A 1 89 ? -25.892 -10.180 19.361 1.00 40.75 89 TYR A O 1
ATOM 699 N N . GLY A 1 90 ? -27.203 -11.984 19.487 1.00 44.59 90 GLY A N 1
ATOM 700 C CA . GLY A 1 90 ? -26.424 -12.747 18.508 1.00 44.59 90 GLY A CA 1
ATOM 701 C C . GLY A 1 90 ? -26.431 -12.101 17.118 1.00 44.59 90 GLY A C 1
ATOM 702 O O . GLY A 1 90 ? -25.386 -12.016 16.469 1.00 44.59 90 GLY A O 1
ATOM 703 N N . TRP A 1 91 ? -27.586 -11.593 16.679 1.00 38.59 91 TRP A N 1
ATOM 704 C CA . TRP A 1 91 ? -27.706 -10.875 15.410 1.00 38.59 91 TRP A CA 1
ATOM 705 C C . TRP A 1 91 ? -27.076 -9.488 15.431 1.00 38.59 91 TRP A C 1
ATOM 707 O O . TRP A 1 91 ? -26.370 -9.164 14.483 1.00 38.59 91 TRP A O 1
ATOM 717 N N . GLU A 1 92 ? -27.229 -8.716 16.504 1.00 47.81 92 GLU A N 1
ATOM 718 C CA . GLU A 1 92 ? -26.553 -7.431 16.705 1.00 47.81 92 GLU A CA 1
ATOM 719 C C . GLU A 1 92 ? -25.033 -7.600 16.704 1.00 47.81 92 GLU A C 1
ATOM 721 O O . GLU A 1 92 ? -24.340 -6.867 16.002 1.00 47.81 92 GLU A O 1
ATOM 726 N N . ILE A 1 93 ? -24.495 -8.613 17.392 1.00 55.84 93 ILE A N 1
ATOM 727 C CA . ILE A 1 93 ? -23.055 -8.915 17.387 1.00 55.84 93 ILE A CA 1
ATOM 728 C C . ILE A 1 93 ? -22.601 -9.316 15.977 1.00 55.84 93 ILE A C 1
ATOM 730 O O . ILE A 1 93 ? -21.572 -8.834 15.502 1.00 55.84 93 ILE A O 1
ATOM 734 N N . SER A 1 94 ? -23.374 -10.151 15.273 1.00 53.56 94 SER A N 1
ATOM 735 C CA . SER A 1 94 ? -23.037 -10.567 13.904 1.00 53.56 94 SER A CA 1
ATOM 736 C C . SER A 1 94 ? -23.108 -9.414 12.893 1.00 53.56 94 SER A C 1
ATOM 738 O O . SER A 1 94 ? -22.236 -9.297 12.031 1.00 53.56 94 SER A O 1
ATOM 740 N N . ALA A 1 95 ? -24.091 -8.520 13.031 1.00 57.59 95 ALA A N 1
ATOM 741 C CA . ALA A 1 95 ? -24.260 -7.338 12.198 1.00 57.59 95 ALA A CA 1
ATOM 742 C C . ALA A 1 95 ? -23.156 -6.310 12.473 1.00 57.59 95 ALA A C 1
ATOM 744 O O . ALA A 1 95 ? -22.612 -5.734 11.534 1.00 57.59 95 ALA A O 1
ATOM 745 N N . THR A 1 96 ? -22.760 -6.141 13.737 1.00 66.25 96 THR A N 1
ATOM 746 C CA . THR A 1 96 ? -21.659 -5.253 14.137 1.00 66.25 96 THR A CA 1
ATOM 747 C C . THR A 1 96 ? -20.313 -5.779 13.637 1.00 66.25 96 THR A C 1
ATOM 749 O O . THR A 1 96 ? -19.513 -5.011 13.106 1.00 66.25 96 THR A O 1
ATOM 752 N N . ALA A 1 97 ? -20.079 -7.093 13.718 1.00 68.31 97 ALA A N 1
ATOM 753 C CA . ALA A 1 97 ? -18.894 -7.723 13.143 1.00 68.31 97 ALA A CA 1
ATOM 754 C C . ALA A 1 97 ? -18.849 -7.532 11.618 1.00 68.31 97 ALA A C 1
ATOM 756 O O . ALA A 1 97 ? -17.857 -7.037 11.093 1.00 68.31 97 ALA A O 1
ATOM 757 N N . ALA A 1 98 ? -19.943 -7.815 10.903 1.00 70.56 98 ALA A N 1
ATOM 758 C CA . ALA A 1 98 ? -20.017 -7.598 9.456 1.00 70.56 98 ALA A CA 1
ATOM 759 C C . ALA A 1 98 ? -19.831 -6.117 9.071 1.00 70.56 98 ALA A C 1
ATOM 761 O O . ALA A 1 98 ? -19.147 -5.794 8.096 1.00 70.56 98 ALA A O 1
ATOM 762 N N . ALA A 1 99 ? -20.401 -5.198 9.853 1.00 69.62 99 ALA A N 1
ATOM 763 C CA . ALA A 1 99 ? -20.253 -3.763 9.666 1.00 69.62 99 ALA A CA 1
ATOM 764 C C . ALA A 1 99 ? -18.798 -3.305 9.825 1.00 69.62 99 ALA A C 1
ATOM 766 O O . ALA A 1 99 ? -18.335 -2.501 9.009 1.00 69.62 99 ALA A O 1
ATOM 767 N N . TYR A 1 100 ? -18.103 -3.835 10.832 1.00 70.56 100 TYR A N 1
ATOM 768 C CA . TYR A 1 100 ? -16.697 -3.574 11.117 1.00 70.56 100 TYR A CA 1
ATOM 769 C C . TYR A 1 100 ? -15.763 -4.172 10.058 1.00 70.56 100 TYR A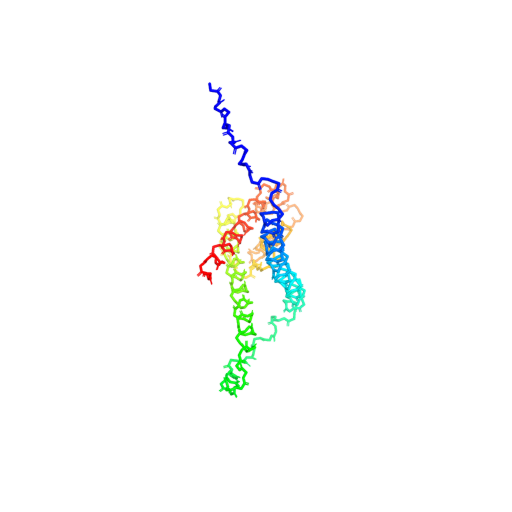 C 1
ATOM 771 O O . TYR A 1 100 ? -14.864 -3.477 9.591 1.00 70.56 100 TYR A O 1
ATOM 779 N N . GLU A 1 101 ? -16.012 -5.403 9.605 1.00 73.94 101 GLU A N 1
ATOM 780 C CA . GLU A 1 101 ? -15.261 -6.021 8.501 1.00 73.94 101 GLU A CA 1
ATOM 781 C C . GLU A 1 101 ? -15.401 -5.210 7.211 1.00 73.94 101 GLU A C 1
ATOM 783 O O . GLU A 1 101 ? -14.417 -4.891 6.547 1.00 73.94 101 GLU A O 1
ATOM 788 N N . THR A 1 102 ? -16.623 -4.771 6.899 1.00 75.81 102 THR A N 1
ATOM 789 C CA . THR A 1 102 ? -16.875 -3.916 5.731 1.00 75.81 102 THR A CA 1
ATOM 790 C C . THR A 1 102 ? -16.148 -2.571 5.855 1.00 75.81 102 THR A C 1
ATOM 792 O O . THR A 1 102 ? -15.620 -2.066 4.870 1.00 75.81 102 THR A O 1
ATOM 795 N N . ALA A 1 103 ? -16.104 -1.985 7.057 1.00 73.81 103 ALA A N 1
ATOM 796 C CA . ALA A 1 103 ? -15.392 -0.734 7.325 1.00 73.81 103 ALA A CA 1
ATOM 797 C C . ALA A 1 103 ? -13.871 -0.890 7.160 1.00 73.81 103 ALA A C 1
ATOM 799 O O . ALA A 1 103 ? -13.244 -0.073 6.488 1.00 73.81 103 ALA A O 1
ATOM 800 N N . LYS A 1 104 ? -13.286 -1.970 7.702 1.00 80.44 104 LYS A N 1
ATOM 801 C CA . LYS A 1 104 ? -11.869 -2.318 7.505 1.00 80.44 104 LYS A CA 1
ATOM 802 C C . LYS A 1 104 ? -11.551 -2.524 6.023 1.00 80.44 104 LYS A C 1
ATOM 804 O O . LYS A 1 104 ? -10.578 -1.966 5.525 1.00 80.44 104 LYS A O 1
ATOM 809 N N . GLN A 1 105 ? -12.382 -3.279 5.304 1.00 82.06 105 GLN A N 1
ATOM 810 C CA . GLN A 1 105 ? -12.181 -3.547 3.881 1.00 82.06 105 GLN A CA 1
ATOM 811 C C . GLN A 1 105 ? -12.275 -2.272 3.033 1.00 82.06 105 GLN A C 1
ATOM 813 O O . GLN A 1 105 ? -11.436 -2.065 2.156 1.00 82.06 105 GLN A O 1
ATOM 818 N N . ALA A 1 106 ? -13.249 -1.401 3.315 1.00 84.38 106 ALA A N 1
ATOM 819 C CA . ALA A 1 106 ? -13.364 -0.098 2.666 1.00 84.38 106 ALA A CA 1
ATOM 820 C C . ALA A 1 106 ? -12.131 0.775 2.946 1.00 84.38 106 ALA A C 1
ATOM 822 O O . ALA A 1 106 ? -11.564 1.348 2.020 1.00 84.38 106 ALA A O 1
ATOM 823 N N . GLY A 1 107 ? -11.662 0.804 4.198 1.00 86.06 107 GLY A N 1
ATOM 824 C CA . GLY A 1 107 ? -10.440 1.512 4.569 1.00 86.06 107 GLY A CA 1
ATOM 825 C C . GLY A 1 107 ? -9.215 1.023 3.804 1.00 86.06 107 GLY A C 1
ATOM 826 O O . GLY A 1 107 ? -8.497 1.832 3.228 1.00 86.06 107 GLY A O 1
ATOM 827 N N . ILE A 1 108 ? -9.007 -0.291 3.731 1.00 90.88 108 ILE A N 1
ATOM 828 C CA . ILE A 1 108 ? -7.888 -0.886 2.986 1.00 90.88 108 ILE A CA 1
ATOM 829 C C . ILE A 1 108 ? -7.977 -0.545 1.494 1.00 90.88 108 ILE A C 1
ATOM 831 O O . ILE A 1 108 ? -6.961 -0.219 0.883 1.00 90.88 108 ILE A O 1
ATOM 835 N N . GLN A 1 109 ? -9.171 -0.597 0.892 1.00 90.94 109 GLN A N 1
ATOM 836 C CA . GLN A 1 109 ? -9.331 -0.228 -0.516 1.00 90.94 109 GLN A CA 1
ATOM 837 C C . GLN A 1 109 ? -8.974 1.236 -0.775 1.00 90.94 109 GLN A C 1
ATOM 839 O O . GLN A 1 109 ? -8.249 1.510 -1.731 1.00 90.94 109 GLN A O 1
ATOM 844 N N . GLU A 1 110 ? -9.422 2.157 0.077 1.00 93.69 110 GLU A N 1
ATOM 845 C CA . GLU A 1 110 ? -9.045 3.572 -0.012 1.00 93.69 110 GLU A CA 1
ATOM 846 C C . GLU A 1 110 ? -7.542 3.777 0.217 1.00 93.69 110 GLU A C 1
ATOM 848 O O . GLU A 1 110 ? -6.899 4.531 -0.512 1.00 93.69 110 GLU A O 1
ATOM 853 N N . GLY A 1 111 ? -6.945 3.043 1.161 1.00 93.62 111 GLY A N 1
ATOM 854 C CA . GLY A 1 111 ? -5.500 3.014 1.378 1.00 93.62 111 GLY A CA 1
ATOM 855 C C . GLY A 1 111 ? -4.720 2.626 0.125 1.00 93.62 111 GLY A C 1
ATOM 856 O O . GLY A 1 111 ? -3.812 3.343 -0.292 1.00 93.62 111 GLY A O 1
ATOM 857 N N . ILE A 1 112 ? -5.105 1.524 -0.520 1.00 95.12 112 ILE A N 1
ATOM 858 C CA . ILE A 1 112 ? -4.489 1.058 -1.769 1.00 95.12 112 ILE A CA 1
ATOM 859 C C . ILE A 1 112 ? -4.668 2.094 -2.886 1.00 95.12 112 ILE A C 1
ATOM 861 O O . ILE A 1 112 ? -3.722 2.379 -3.620 1.00 95.12 112 ILE A O 1
ATOM 865 N N . GLN A 1 113 ? -5.855 2.688 -3.024 1.00 96.31 113 GLN A N 1
ATOM 866 C CA . GLN A 1 113 ? -6.086 3.722 -4.034 1.00 96.31 113 GLN A CA 1
ATOM 867 C C . GLN A 1 113 ? -5.221 4.964 -3.800 1.00 96.31 113 GLN A C 1
ATOM 869 O O . GLN A 1 113 ? -4.659 5.493 -4.760 1.00 96.31 113 GLN A O 1
ATOM 874 N N . ALA A 1 114 ? -5.065 5.392 -2.545 1.00 97.62 114 ALA A N 1
ATOM 875 C CA . ALA A 1 114 ? -4.204 6.509 -2.178 1.00 97.62 114 ALA A CA 1
ATOM 876 C C . ALA A 1 114 ? -2.734 6.230 -2.526 1.00 97.62 114 ALA A C 1
ATOM 878 O O . ALA A 1 114 ? -2.093 7.066 -3.158 1.00 97.62 114 ALA A O 1
ATOM 879 N N . VAL A 1 115 ? -2.228 5.033 -2.213 1.00 97.75 115 VAL A N 1
ATOM 880 C CA . VAL A 1 115 ? -0.873 4.593 -2.594 1.00 97.75 115 VAL A CA 1
ATOM 881 C C . VAL A 1 115 ? -0.684 4.662 -4.110 1.00 97.75 115 VAL A C 1
ATOM 883 O O . VAL A 1 115 ? 0.272 5.266 -4.590 1.00 97.75 115 VAL A O 1
ATOM 886 N N . ILE A 1 116 ? -1.615 4.093 -4.886 1.00 97.25 116 ILE A N 1
ATOM 887 C CA . ILE A 1 116 ? -1.546 4.107 -6.357 1.00 97.25 116 ILE A CA 1
ATOM 888 C C . ILE A 1 116 ? -1.566 5.544 -6.894 1.00 97.25 116 ILE A C 1
ATOM 890 O O . ILE A 1 116 ? -0.863 5.858 -7.857 1.00 97.25 116 ILE A O 1
ATOM 894 N N . ALA A 1 117 ? -2.379 6.417 -6.298 1.00 97.06 117 ALA A N 1
ATOM 895 C CA . ALA A 1 117 ? -2.454 7.818 -6.682 1.00 97.06 117 ALA A CA 1
ATOM 896 C C . ALA A 1 117 ? -1.142 8.560 -6.394 1.00 97.06 117 ALA A C 1
ATOM 898 O O . ALA A 1 117 ? -0.701 9.330 -7.243 1.00 97.06 117 ALA A O 1
ATOM 899 N N . GLU A 1 118 ? -0.506 8.317 -5.247 1.00 96.62 118 GLU A N 1
ATOM 900 C CA . GLU A 1 118 ? 0.778 8.935 -4.902 1.00 96.62 118 GLU A CA 1
ATOM 901 C C . GLU A 1 118 ? 1.922 8.427 -5.783 1.00 96.62 118 GLU A C 1
ATOM 903 O O . GLU A 1 118 ? 2.671 9.241 -6.316 1.00 96.62 118 GLU A O 1
ATOM 908 N N . ILE A 1 119 ? 1.991 7.122 -6.078 1.00 96.00 119 ILE A N 1
ATOM 909 C CA . ILE A 1 119 ? 2.972 6.575 -7.036 1.00 96.00 119 ILE A CA 1
ATOM 910 C C . ILE A 1 119 ? 2.892 7.299 -8.388 1.00 96.00 119 ILE A C 1
ATOM 912 O O . ILE A 1 119 ? 3.915 7.622 -8.993 1.00 96.00 119 ILE A O 1
ATOM 916 N N . LYS A 1 120 ? 1.671 7.597 -8.852 1.00 95.25 120 LYS A N 1
ATOM 917 C CA . LYS A 1 120 ? 1.414 8.322 -10.107 1.00 95.25 120 LYS A CA 1
ATOM 918 C C . LYS A 1 120 ? 1.720 9.822 -10.049 1.00 95.25 120 LYS A C 1
ATOM 920 O O . LYS A 1 120 ? 1.658 10.479 -11.082 1.00 95.25 120 LYS A O 1
ATOM 925 N N . LYS A 1 121 ? 2.030 10.372 -8.875 1.00 94.81 121 LYS A N 1
ATOM 926 C CA . LYS A 1 121 ? 2.501 11.755 -8.697 1.00 94.81 121 LYS A CA 1
ATOM 927 C C . LYS A 1 121 ? 4.015 11.824 -8.528 1.00 94.81 121 LYS A C 1
ATOM 929 O O . LYS A 1 121 ? 4.614 12.846 -8.847 1.00 94.81 121 LYS A O 1
ATOM 934 N N . THR A 1 122 ? 4.643 10.756 -8.044 1.00 92.56 122 THR A N 1
ATOM 935 C CA . THR A 1 122 ? 6.086 10.715 -7.814 1.00 92.56 122 THR A CA 1
ATOM 936 C C . THR A 1 122 ? 6.852 10.726 -9.137 1.00 92.56 122 THR A C 1
ATOM 938 O O . THR A 1 122 ? 6.826 9.761 -9.903 1.00 92.56 122 THR A O 1
ATOM 941 N N . GLU A 1 123 ? 7.595 11.804 -9.395 1.00 90.75 123 GLU A N 1
ATOM 942 C CA . GLU A 1 123 ? 8.360 11.992 -10.640 1.00 90.75 123 GLU A CA 1
ATOM 943 C C . GLU A 1 123 ? 9.426 10.906 -10.865 1.00 90.75 123 GLU A C 1
ATOM 945 O O . GLU A 1 123 ? 9.707 10.513 -12.006 1.00 90.75 123 GLU A O 1
ATOM 950 N N . ALA A 1 124 ? 9.980 10.360 -9.776 1.00 89.94 124 ALA A N 1
ATOM 951 C CA . ALA A 1 124 ? 10.927 9.249 -9.823 1.00 89.94 124 ALA A CA 1
ATOM 952 C C . ALA A 1 124 ? 10.330 7.973 -10.449 1.00 89.94 124 ALA A C 1
ATOM 954 O O . ALA A 1 124 ? 11.074 7.160 -10.994 1.00 89.94 124 ALA A O 1
ATOM 955 N N . PHE A 1 125 ? 9.001 7.823 -10.429 1.00 93.50 125 PHE A N 1
ATOM 956 C CA . PHE A 1 125 ? 8.270 6.635 -10.885 1.00 93.50 125 PHE A CA 1
ATOM 957 C C . PHE A 1 125 ? 7.527 6.839 -12.211 1.00 93.50 125 PHE A C 1
ATOM 959 O O . PHE A 1 125 ? 6.695 6.020 -12.593 1.00 93.50 125 PHE A O 1
ATOM 966 N N . THR A 1 126 ? 7.859 7.898 -12.947 1.00 93.81 126 THR A N 1
ATOM 967 C CA . THR A 1 126 ? 7.274 8.230 -14.261 1.00 93.81 126 THR A CA 1
ATOM 968 C C . THR A 1 126 ? 7.266 7.063 -15.252 1.00 93.81 126 THR A C 1
ATOM 970 O O . THR A 1 126 ? 6.263 6.853 -15.932 1.00 93.81 126 THR A O 1
ATOM 973 N N . ASP A 1 127 ? 8.328 6.252 -15.284 1.00 91.25 127 ASP A N 1
ATOM 974 C CA . ASP A 1 127 ? 8.438 5.079 -16.167 1.00 91.25 127 ASP A CA 1
ATOM 975 C C . ASP A 1 127 ? 7.375 3.996 -15.894 1.00 91.25 127 ASP A C 1
ATOM 977 O O . ASP A 1 127 ? 7.056 3.203 -16.779 1.00 91.25 127 ASP A O 1
ATOM 981 N N . ILE A 1 128 ? 6.809 3.966 -14.685 1.00 94.69 128 ILE A N 1
ATOM 982 C CA . ILE A 1 128 ? 5.878 2.932 -14.210 1.00 94.69 128 ILE A CA 1
ATOM 983 C C . ILE A 1 128 ? 4.482 3.483 -13.892 1.00 94.69 128 ILE A C 1
ATOM 985 O O . ILE A 1 128 ? 3.631 2.764 -13.370 1.00 94.69 128 ILE A O 1
ATOM 989 N N . TRP A 1 129 ? 4.171 4.730 -14.255 1.00 94.62 129 TRP A N 1
ATOM 990 C CA . TRP A 1 129 ? 2.832 5.308 -14.053 1.00 94.62 129 TRP A CA 1
ATOM 991 C C . TRP A 1 129 ? 1.716 4.559 -14.794 1.00 94.62 129 TRP A C 1
ATOM 993 O O . TRP A 1 129 ? 0.568 4.541 -14.338 1.00 94.62 129 TRP A O 1
ATOM 1003 N N . HIS A 1 130 ? 2.047 3.938 -15.926 1.00 92.81 130 HIS A N 1
ATOM 1004 C CA . HIS A 1 130 ? 1.099 3.217 -16.778 1.00 92.81 130 HIS A CA 1
ATOM 1005 C C . HIS A 1 130 ? 0.887 1.755 -16.371 1.00 92.81 130 HIS A C 1
ATOM 1007 O O . HIS A 1 130 ? 0.005 1.102 -16.924 1.00 92.81 130 HIS A O 1
ATOM 1013 N N . VAL A 1 131 ? 1.667 1.246 -15.413 1.00 94.25 131 VAL A N 1
ATOM 1014 C CA . VAL A 1 131 ? 1.537 -0.130 -14.925 1.00 94.25 131 VAL A CA 1
ATOM 1015 C C . VAL A 1 131 ? 0.175 -0.322 -14.256 1.00 94.25 131 VAL A C 1
ATOM 1017 O O . VAL A 1 131 ? -0.369 0.579 -13.606 1.00 94.25 131 VAL A O 1
ATOM 1020 N N . GLU A 1 132 ? -0.394 -1.517 -14.407 1.00 93.12 132 GLU A N 1
ATOM 1021 C CA . GLU A 1 132 ? -1.654 -1.889 -13.772 1.00 93.12 132 GLU A CA 1
ATOM 1022 C C . GLU A 1 132 ? -1.440 -2.200 -12.282 1.00 93.12 132 GLU A C 1
ATOM 1024 O O . GLU A 1 132 ? -1.500 -3.339 -11.827 1.00 93.12 132 GLU A O 1
ATOM 1029 N N . TRP A 1 133 ? -1.188 -1.147 -11.499 1.00 93.44 133 TRP A N 1
ATOM 1030 C CA . TRP A 1 133 ? -0.833 -1.228 -10.079 1.00 93.44 133 TRP A CA 1
ATOM 1031 C C . TRP A 1 133 ? -1.836 -1.982 -9.205 1.00 93.44 133 TRP A C 1
ATOM 1033 O O . TRP A 1 133 ? -1.454 -2.501 -8.162 1.00 93.44 133 TRP A O 1
ATOM 1043 N N . LYS A 1 134 ? -3.098 -2.098 -9.635 1.00 91.00 134 LYS A N 1
ATOM 1044 C CA . LYS A 1 134 ? -4.119 -2.906 -8.951 1.00 91.00 134 LYS A CA 1
ATOM 1045 C C . LYS A 1 134 ? -3.769 -4.398 -8.889 1.00 91.00 134 LYS A C 1
ATOM 1047 O O . LYS A 1 134 ? -4.263 -5.084 -8.004 1.00 91.00 134 LYS A O 1
ATOM 1052 N N . ASN A 1 135 ? -2.931 -4.883 -9.806 1.00 92.69 135 ASN A N 1
ATOM 1053 C CA . ASN A 1 135 ? -2.476 -6.273 -9.837 1.00 92.69 135 ASN A CA 1
ATOM 1054 C C . ASN A 1 135 ? -1.204 -6.496 -9.001 1.00 92.69 135 ASN A C 1
ATOM 1056 O O . ASN A 1 135 ? -0.836 -7.639 -8.750 1.00 92.69 135 ASN A O 1
ATOM 1060 N N . ILE A 1 136 ? -0.529 -5.418 -8.586 1.00 93.25 136 ILE A N 1
ATOM 1061 C CA . ILE A 1 136 ? 0.750 -5.459 -7.860 1.00 93.25 136 ILE A CA 1
ATOM 1062 C C . ILE A 1 136 ? 0.543 -5.104 -6.384 1.00 93.25 136 ILE A C 1
ATOM 1064 O O . ILE A 1 136 ? 1.060 -5.784 -5.499 1.00 93.25 136 ILE A O 1
ATOM 1068 N N . ILE A 1 137 ? -0.234 -4.055 -6.107 1.00 93.44 137 ILE A N 1
ATOM 1069 C CA . ILE A 1 137 ? -0.495 -3.568 -4.752 1.00 93.44 137 ILE A CA 1
ATOM 1070 C C . ILE A 1 137 ? -1.761 -4.214 -4.207 1.00 93.44 137 ILE A C 1
ATOM 1072 O O . ILE A 1 137 ? -2.818 -4.203 -4.838 1.00 93.44 137 ILE A O 1
ATOM 1076 N N . ASN A 1 138 ? -1.656 -4.749 -2.999 1.00 90.62 138 ASN A N 1
ATOM 1077 C CA . ASN A 1 138 ? -2.726 -5.432 -2.298 1.00 90.62 138 ASN A CA 1
ATOM 1078 C C . ASN A 1 138 ? -2.617 -5.184 -0.782 1.00 90.62 138 ASN A C 1
ATOM 1080 O O . ASN A 1 138 ? -1.779 -4.418 -0.306 1.00 90.62 138 ASN A O 1
ATOM 1084 N N . VAL A 1 139 ? -3.476 -5.852 -0.012 1.00 88.62 139 VAL A N 1
ATOM 1085 C CA . VAL A 1 139 ? -3.558 -5.693 1.446 1.00 88.62 139 VAL A CA 1
ATOM 1086 C C . VAL A 1 139 ? -2.258 -6.016 2.195 1.00 88.62 139 VAL A C 1
ATOM 1088 O O . VAL A 1 139 ? -2.053 -5.476 3.277 1.00 88.62 139 VAL A O 1
ATOM 1091 N N . SER A 1 140 ? -1.373 -6.855 1.649 1.00 90.50 140 SER A N 1
ATOM 1092 C CA . SER A 1 140 ? -0.151 -7.279 2.337 1.00 90.50 140 SER A CA 1
ATOM 1093 C C . SER A 1 140 ? 1.044 -6.353 2.116 1.00 90.50 140 SER A C 1
ATOM 1095 O O . SER A 1 140 ? 2.019 -6.469 2.851 1.00 90.50 140 SER A O 1
ATOM 1097 N N . ASN A 1 141 ? 1.018 -5.468 1.112 1.00 93.19 141 ASN A N 1
ATOM 1098 C CA . ASN A 1 141 ? 2.192 -4.665 0.742 1.00 93.19 141 ASN A CA 1
ATOM 1099 C C . ASN A 1 141 ? 1.963 -3.146 0.721 1.00 93.19 141 ASN A C 1
ATOM 1101 O O . ASN A 1 141 ? 2.934 -2.401 0.802 1.00 93.19 141 ASN A O 1
ATOM 1105 N N . TYR A 1 142 ? 0.715 -2.671 0.669 1.00 94.94 142 TYR A N 1
ATOM 1106 C CA . TYR A 1 142 ? 0.417 -1.246 0.472 1.00 94.94 142 TYR A CA 1
ATOM 1107 C C . TYR A 1 142 ? 0.865 -0.318 1.616 1.00 94.94 142 TYR A C 1
ATOM 1109 O O . TYR A 1 142 ? 1.006 0.884 1.411 1.00 94.94 142 TYR A O 1
ATOM 1117 N N . ASN A 1 143 ? 1.047 -0.846 2.828 1.00 93.94 143 ASN A N 1
ATOM 1118 C CA . ASN A 1 143 ? 1.270 -0.064 4.049 1.00 93.94 143 ASN A CA 1
ATOM 1119 C C . ASN A 1 143 ? 2.667 -0.247 4.664 1.00 93.94 143 ASN A C 1
ATOM 1121 O O . ASN A 1 143 ? 2.903 0.228 5.779 1.00 93.94 143 ASN A O 1
ATOM 1125 N N . THR A 1 144 ? 3.577 -0.932 3.972 1.00 95.56 144 THR A N 1
ATOM 1126 C CA . THR A 1 144 ? 4.949 -1.162 4.436 1.00 95.56 144 THR A CA 1
ATOM 1127 C C . THR A 1 144 ? 5.952 -0.635 3.427 1.00 95.56 144 THR A C 1
ATOM 1129 O O . THR A 1 144 ? 5.731 -0.694 2.219 1.00 95.56 144 THR A O 1
ATOM 1132 N N . PHE A 1 145 ? 7.074 -0.138 3.939 1.00 94.56 145 PHE A N 1
ATOM 1133 C CA . PHE A 1 145 ? 8.168 0.351 3.114 1.00 94.56 145 PHE A CA 1
ATOM 1134 C C . PHE A 1 145 ? 8.701 -0.750 2.188 1.00 94.56 145 PHE A C 1
ATOM 1136 O O . PHE A 1 145 ? 8.661 -0.606 0.967 1.00 94.56 145 PHE A O 1
ATOM 1143 N N . ASP A 1 146 ? 9.099 -1.890 2.762 1.00 95.62 146 ASP A N 1
ATOM 1144 C CA . ASP A 1 146 ? 9.649 -3.023 2.009 1.00 95.62 146 ASP A CA 1
ATOM 1145 C C . ASP A 1 146 ? 8.651 -3.575 0.984 1.00 95.62 146 ASP A C 1
ATOM 1147 O O . ASP A 1 146 ? 9.023 -3.885 -0.149 1.00 95.62 146 ASP A O 1
ATOM 1151 N N . GLY A 1 147 ? 7.366 -3.642 1.349 1.00 95.81 147 GLY A N 1
ATOM 1152 C CA . GLY A 1 147 ? 6.305 -4.081 0.449 1.00 95.81 147 GLY A CA 1
ATOM 1153 C C . GLY A 1 147 ? 6.155 -3.175 -0.773 1.00 95.81 147 GLY A C 1
ATOM 1154 O O . GLY A 1 147 ? 5.997 -3.672 -1.893 1.00 95.81 147 GLY A O 1
ATOM 1155 N N . LEU A 1 148 ? 6.245 -1.854 -0.594 1.00 96.25 148 LEU A N 1
ATOM 1156 C CA . LEU A 1 148 ? 6.193 -0.905 -1.706 1.00 96.25 148 LEU A CA 1
ATOM 1157 C C . LEU A 1 148 ? 7.484 -0.890 -2.529 1.00 96.25 148 LEU A C 1
ATOM 1159 O O . LEU A 1 148 ? 7.406 -0.813 -3.754 1.00 96.25 148 LEU A O 1
ATOM 1163 N N . VAL A 1 149 ? 8.654 -1.036 -1.903 1.00 95.38 149 VAL A N 1
ATOM 1164 C CA . VAL A 1 149 ? 9.930 -1.200 -2.620 1.00 95.38 149 VAL A CA 1
ATOM 1165 C C . VAL A 1 149 ? 9.877 -2.419 -3.540 1.00 95.38 149 VAL A C 1
ATOM 1167 O O . VAL A 1 149 ? 10.239 -2.326 -4.714 1.00 95.38 149 VAL A O 1
ATOM 1170 N N . GLU A 1 150 ? 9.382 -3.551 -3.042 1.00 95.62 150 GLU A N 1
ATOM 1171 C CA . GLU A 1 150 ? 9.241 -4.761 -3.851 1.00 95.62 150 GLU A CA 1
ATOM 1172 C C . GLU A 1 150 ? 8.194 -4.583 -4.957 1.00 95.62 150 GLU A C 1
ATOM 1174 O O . GLU A 1 150 ? 8.427 -4.961 -6.103 1.00 95.62 150 GLU A O 1
ATOM 1179 N N . SER A 1 151 ? 7.086 -3.901 -4.660 1.00 96.12 151 SER A N 1
ATOM 1180 C CA . SER A 1 151 ? 6.065 -3.560 -5.660 1.00 96.12 151 SER A CA 1
ATOM 1181 C C . SER A 1 151 ? 6.637 -2.718 -6.807 1.00 96.12 151 SER A C 1
ATOM 1183 O O . SER A 1 151 ? 6.307 -2.953 -7.970 1.00 96.12 151 SER A O 1
ATOM 1185 N N . VAL A 1 152 ? 7.531 -1.768 -6.508 1.00 95.69 152 VAL A N 1
ATOM 1186 C CA . VAL A 1 152 ? 8.231 -0.974 -7.529 1.00 95.69 152 VAL A CA 1
ATOM 1187 C C . VAL A 1 152 ? 9.140 -1.855 -8.384 1.00 95.69 152 VAL A C 1
ATOM 1189 O O . VAL A 1 152 ? 9.119 -1.725 -9.607 1.00 95.69 152 VAL A O 1
ATOM 1192 N N . LYS A 1 153 ? 9.893 -2.787 -7.792 1.00 95.19 153 LYS A N 1
ATOM 1193 C CA . LYS A 1 153 ? 10.731 -3.721 -8.564 1.00 95.19 153 LYS A CA 1
ATOM 1194 C C . LYS A 1 153 ? 9.901 -4.615 -9.483 1.00 95.19 153 LYS A C 1
ATOM 1196 O O . LYS A 1 153 ? 10.261 -4.770 -10.646 1.00 95.19 153 LYS A O 1
ATOM 1201 N N . VAL A 1 154 ? 8.776 -5.144 -8.997 1.00 96.56 154 VAL A N 1
ATOM 1202 C CA . VAL A 1 154 ? 7.836 -5.944 -9.802 1.00 96.56 154 VAL A CA 1
ATOM 1203 C C . VAL A 1 154 ? 7.264 -5.119 -10.958 1.00 96.56 154 VAL A C 1
ATOM 1205 O O . VAL A 1 154 ? 7.198 -5.594 -12.090 1.00 96.56 154 VAL A O 1
ATOM 1208 N N . ALA A 1 155 ? 6.894 -3.860 -10.711 1.00 96.44 155 ALA A N 1
ATOM 1209 C CA . ALA A 1 155 ? 6.420 -2.964 -11.763 1.00 96.44 155 ALA A CA 1
ATOM 1210 C C . ALA A 1 155 ? 7.501 -2.707 -12.827 1.00 96.44 155 ALA A C 1
ATOM 1212 O O . ALA A 1 155 ? 7.211 -2.741 -14.022 1.00 96.44 155 ALA A O 1
ATOM 1213 N N . MET A 1 156 ? 8.749 -2.507 -12.405 1.00 95.06 156 MET A N 1
ATOM 1214 C CA . MET A 1 156 ? 9.898 -2.330 -13.295 1.00 95.06 156 MET A CA 1
ATOM 1215 C C . MET A 1 156 ? 10.196 -3.586 -14.133 1.00 95.06 156 MET A C 1
ATOM 1217 O O . MET A 1 156 ? 10.446 -3.484 -15.335 1.00 95.06 156 MET A O 1
ATOM 1221 N N . ASP A 1 157 ? 10.093 -4.775 -13.538 1.00 94.94 157 ASP A N 1
ATOM 1222 C CA . ASP A 1 157 ? 10.207 -6.048 -14.259 1.00 94.9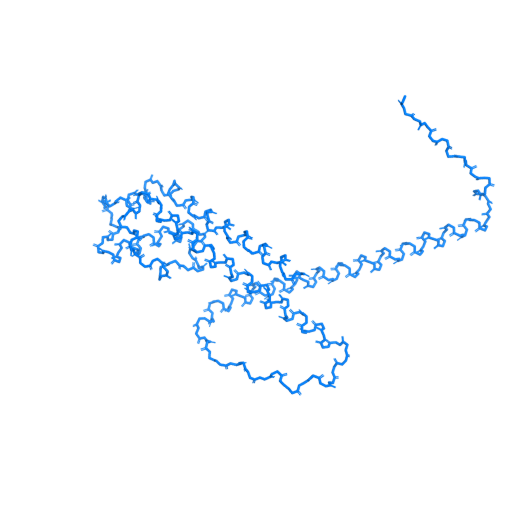4 157 ASP A CA 1
ATOM 1223 C C . ASP A 1 157 ? 9.091 -6.209 -15.308 1.00 94.94 157 ASP A C 1
ATOM 1225 O O . ASP A 1 157 ? 9.360 -6.560 -16.457 1.00 94.94 157 ASP A O 1
ATOM 1229 N N . SER A 1 158 ? 7.853 -5.820 -14.972 1.00 95.62 158 SER A N 1
ATOM 1230 C CA . SER A 1 158 ? 6.697 -5.922 -15.880 1.00 95.62 158 SER A CA 1
ATOM 1231 C C . SER A 1 158 ? 6.828 -5.100 -17.171 1.00 95.62 158 SER A C 1
ATOM 1233 O O . SER A 1 158 ? 6.214 -5.437 -18.183 1.00 95.62 158 SER A O 1
ATOM 1235 N N . ILE A 1 159 ? 7.649 -4.044 -17.157 1.00 93.81 159 ILE A N 1
ATOM 1236 C CA . ILE A 1 159 ? 7.944 -3.210 -18.333 1.00 93.81 159 ILE A CA 1
ATOM 1237 C C . ILE A 1 159 ? 9.265 -3.595 -19.021 1.00 93.81 159 ILE A C 1
ATOM 1239 O O . ILE A 1 159 ? 9.742 -2.867 -19.893 1.00 93.81 159 ILE A O 1
ATOM 1243 N N . GLY A 1 160 ? 9.872 -4.722 -18.632 1.00 92.75 160 GLY A N 1
ATOM 1244 C CA . GLY A 1 160 ? 11.124 -5.228 -19.196 1.00 92.75 160 GLY A CA 1
ATOM 1245 C C . GLY A 1 160 ? 12.367 -4.452 -18.760 1.00 92.75 160 GLY A C 1
ATOM 1246 O O . GLY A 1 160 ? 13.384 -4.495 -19.452 1.00 92.75 160 GLY A O 1
ATOM 1247 N N . LYS A 1 161 ? 12.294 -3.727 -17.638 1.00 92.38 161 LYS A N 1
ATOM 1248 C CA . LYS A 1 161 ? 13.401 -2.938 -17.078 1.00 92.38 161 LYS A CA 1
ATOM 1249 C C . LYS A 1 161 ? 13.676 -3.333 -15.618 1.00 92.38 161 LYS A C 1
ATOM 1251 O O . LYS A 1 161 ? 13.565 -2.481 -14.739 1.00 92.38 161 LYS A O 1
ATOM 1256 N N . PRO A 1 162 ? 13.983 -4.608 -15.320 1.00 92.50 162 PRO A N 1
ATOM 1257 C CA . PRO A 1 162 ? 14.171 -5.057 -13.943 1.00 92.50 162 PRO A CA 1
ATOM 1258 C C . PRO A 1 162 ? 15.286 -4.274 -13.243 1.00 92.50 162 PRO A C 1
ATOM 1260 O O . PRO A 1 162 ? 16.309 -3.950 -13.846 1.00 92.50 162 PRO A O 1
ATOM 1263 N N . CYS A 1 163 ? 15.113 -4.012 -11.946 1.00 90.75 163 CYS A N 1
ATOM 1264 C CA . CYS A 1 163 ? 16.139 -3.356 -11.141 1.00 90.75 163 CYS A CA 1
ATOM 1265 C C . CYS A 1 163 ? 17.338 -4.293 -10.936 1.00 90.75 163 CYS A C 1
ATOM 1267 O O . CYS A 1 163 ? 17.333 -5.149 -10.052 1.00 90.75 163 CYS A O 1
ATOM 1269 N N . ILE A 1 164 ? 18.370 -4.125 -11.759 1.00 86.81 164 ILE A N 1
ATOM 1270 C CA . ILE A 1 164 ? 19.638 -4.856 -11.669 1.00 86.81 164 ILE A CA 1
ATOM 1271 C C . ILE A 1 164 ? 20.671 -4.081 -10.843 1.00 86.81 164 ILE A C 1
ATOM 1273 O O . ILE A 1 164 ? 20.596 -2.859 -10.702 1.00 86.81 164 ILE A O 1
ATOM 1277 N N . SER A 1 165 ? 21.677 -4.787 -10.318 1.00 72.12 165 SER A N 1
ATOM 1278 C CA . SER A 1 165 ? 22.857 -4.153 -9.717 1.00 72.12 165 SER A CA 1
ATOM 1279 C C . SER A 1 165 ? 23.495 -3.214 -10.748 1.00 72.12 165 SER A C 1
ATOM 1281 O O . SER A 1 165 ? 23.920 -3.682 -11.801 1.00 72.12 165 SER A O 1
ATOM 1283 N N . HIS A 1 166 ? 23.558 -1.912 -10.443 1.00 65.62 166 HIS A N 1
ATOM 1284 C CA . HIS A 1 166 ? 24.000 -0.822 -11.338 1.00 65.62 166 HIS A CA 1
ATOM 1285 C C . HIS A 1 166 ? 23.014 -0.379 -12.439 1.00 65.62 166 HIS A C 1
ATOM 1287 O O . HIS A 1 166 ? 23.429 0.292 -13.384 1.00 65.62 166 HIS A O 1
ATOM 1293 N N . GLY A 1 167 ? 21.724 -0.702 -12.320 1.00 66.38 167 GLY A N 1
ATOM 1294 C CA . GLY A 1 167 ? 20.677 -0.127 -13.171 1.00 66.38 167 GLY A CA 1
ATOM 1295 C C . GLY A 1 167 ? 20.534 1.387 -12.965 1.00 66.38 167 GLY A C 1
ATOM 1296 O O . GLY A 1 167 ? 20.518 1.870 -11.830 1.00 66.38 167 GLY A O 1
ATOM 1297 N N . TYR A 1 168 ? 20.450 2.145 -14.061 1.00 78.06 168 TYR A N 1
ATOM 1298 C CA . TYR A 1 168 ? 20.309 3.612 -14.051 1.00 78.06 168 TYR A CA 1
ATOM 1299 C C . TYR A 1 168 ? 18.848 4.063 -14.154 1.00 78.06 168 TYR A C 1
ATOM 1301 O O . TYR A 1 168 ? 18.567 5.257 -14.286 1.00 78.06 168 TYR A O 1
ATOM 1309 N N . GLU A 1 169 ? 17.904 3.122 -14.131 1.00 89.88 169 GLU A N 1
ATOM 1310 C CA . GLU A 1 169 ? 16.480 3.409 -14.191 1.00 89.88 169 GLU A CA 1
ATOM 1311 C C . GLU A 1 169 ? 16.102 4.312 -13.021 1.00 89.88 169 GLU A C 1
ATOM 1313 O O . GLU A 1 169 ? 16.446 4.046 -11.865 1.00 89.88 169 GLU A O 1
ATOM 1318 N N . ARG A 1 170 ? 15.373 5.389 -13.320 1.00 89.44 170 ARG A N 1
ATOM 1319 C CA . ARG A 1 170 ? 15.057 6.432 -12.341 1.00 89.44 170 ARG A CA 1
ATOM 1320 C C . ARG A 1 170 ? 14.328 5.863 -11.125 1.00 89.44 170 ARG A C 1
ATOM 1322 O O . ARG A 1 170 ? 14.687 6.196 -10.000 1.00 89.44 170 ARG A O 1
ATOM 1329 N N . ALA A 1 171 ? 13.372 4.963 -11.352 1.00 91.75 171 ALA A N 1
ATOM 1330 C CA . ALA A 1 171 ? 12.624 4.308 -10.286 1.00 91.75 171 ALA A CA 1
ATOM 1331 C C . ALA A 1 171 ? 13.526 3.424 -9.405 1.00 91.75 171 ALA A C 1
ATOM 1333 O O . ALA A 1 171 ? 13.496 3.553 -8.184 1.00 91.75 171 ALA A O 1
ATOM 1334 N N . CYS A 1 172 ? 14.379 2.592 -10.016 1.00 92.50 172 CYS A N 1
ATOM 1335 C CA . CYS A 1 172 ? 15.318 1.711 -9.310 1.00 92.50 172 CYS A CA 1
ATOM 1336 C C . CYS A 1 172 ? 16.387 2.496 -8.533 1.00 92.50 172 CYS A C 1
ATOM 1338 O O . CYS A 1 172 ? 16.722 2.159 -7.397 1.00 92.50 172 CYS A O 1
ATOM 1340 N N . SER A 1 173 ? 16.891 3.583 -9.119 1.00 88.88 173 SER A N 1
ATOM 1341 C CA . SER A 1 173 ? 17.806 4.511 -8.451 1.00 88.88 173 SER A CA 1
ATOM 1342 C C . SER A 1 173 ? 17.116 5.237 -7.295 1.00 88.88 173 SER A C 1
ATOM 1344 O O . SER A 1 173 ? 17.724 5.407 -6.239 1.00 88.88 173 SER A O 1
ATOM 1346 N N . GLY A 1 174 ? 15.849 5.624 -7.478 1.00 87.06 174 GLY A N 1
ATOM 1347 C CA . GLY A 1 174 ? 15.022 6.268 -6.462 1.00 87.06 174 GLY A CA 1
ATOM 1348 C C . GLY A 1 174 ? 14.850 5.391 -5.227 1.00 87.06 174 GLY A C 1
ATOM 1349 O O . GLY A 1 174 ? 15.146 5.843 -4.126 1.00 87.06 174 GLY A O 1
ATOM 1350 N N . ILE A 1 175 ? 14.479 4.119 -5.403 1.00 90.81 175 ILE A N 1
ATOM 1351 C CA . ILE A 1 175 ? 14.327 3.185 -4.275 1.00 90.81 175 ILE A CA 1
ATOM 1352 C C . ILE A 1 175 ? 15.664 2.783 -3.626 1.00 90.81 175 ILE A C 1
ATOM 1354 O O . ILE A 1 175 ? 15.673 2.449 -2.448 1.00 90.81 175 ILE A O 1
ATOM 1358 N N . SER A 1 176 ? 16.788 2.825 -4.356 1.00 87.44 176 SER A N 1
ATOM 1359 C CA . SER A 1 176 ? 18.096 2.375 -3.837 1.00 87.44 176 SER A CA 1
ATOM 1360 C C . SER A 1 176 ? 18.879 3.465 -3.101 1.00 87.44 176 SER A C 1
ATOM 1362 O O . SER A 1 176 ? 19.569 3.168 -2.133 1.00 87.44 176 SER A O 1
ATOM 1364 N N . ASN A 1 177 ? 18.801 4.717 -3.564 1.00 81.81 177 ASN A N 1
ATOM 1365 C CA . ASN A 1 177 ? 19.603 5.828 -3.027 1.00 81.81 177 ASN A CA 1
ATOM 1366 C C . ASN A 1 177 ? 18.786 6.828 -2.195 1.00 81.81 177 ASN A C 1
ATOM 1368 O O . ASN A 1 177 ? 19.362 7.670 -1.513 1.00 81.81 177 ASN A O 1
ATOM 1372 N N . GLY A 1 178 ? 17.456 6.771 -2.281 1.00 74.62 178 GLY A N 1
ATOM 1373 C CA . GLY A 1 178 ? 16.545 7.699 -1.613 1.00 74.62 178 GLY A CA 1
ATOM 1374 C C . GLY A 1 178 ? 15.193 7.061 -1.322 1.00 74.62 178 GLY A C 1
ATOM 1375 O O . GLY A 1 178 ? 14.177 7.746 -1.421 1.00 74.62 178 GLY A O 1
ATOM 1376 N N . GLY A 1 179 ? 15.187 5.757 -1.015 1.00 77.38 179 GLY A N 1
ATOM 1377 C CA . GLY A 1 179 ? 13.971 4.977 -0.795 1.00 77.38 179 GLY A CA 1
ATOM 1378 C C . GLY A 1 179 ? 13.026 5.669 0.178 1.00 77.38 179 GLY A C 1
ATOM 1379 O O . GLY A 1 179 ? 11.889 5.930 -0.193 1.00 77.38 179 GLY A O 1
ATOM 1380 N N . ASP A 1 180 ? 13.524 6.084 1.341 1.00 87.12 180 ASP A N 1
ATOM 1381 C CA . ASP A 1 180 ? 12.770 6.806 2.378 1.00 87.12 180 ASP A CA 1
ATOM 1382 C C . ASP A 1 180 ? 12.063 8.049 1.814 1.00 87.12 180 ASP A C 1
ATOM 1384 O O . ASP A 1 180 ? 10.862 8.237 1.985 1.00 87.12 180 ASP A O 1
ATOM 1388 N N . TYR A 1 181 ? 12.771 8.862 1.023 1.00 90.38 181 TYR A N 1
ATOM 1389 C CA . TYR A 1 181 ? 12.226 10.104 0.465 1.00 90.38 181 TYR A CA 1
ATOM 1390 C C . TYR A 1 181 ? 11.060 9.873 -0.506 1.00 90.38 181 TYR A C 1
ATOM 1392 O O . TYR A 1 181 ? 10.129 10.678 -0.555 1.00 90.38 181 TYR A O 1
ATOM 1400 N N . PHE A 1 182 ? 11.102 8.794 -1.290 1.0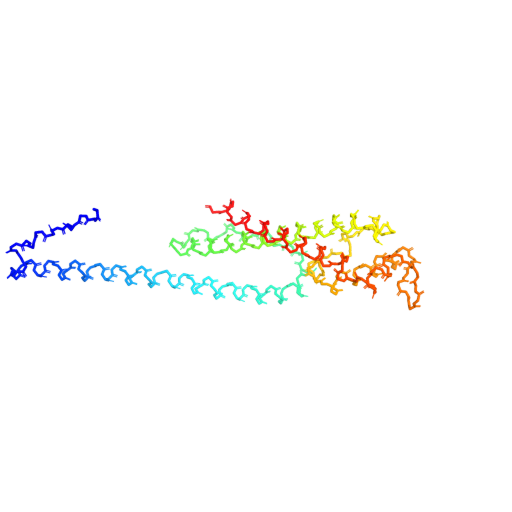0 91.38 182 PHE A N 1
ATOM 1401 C CA . PHE A 1 182 ? 10.068 8.511 -2.287 1.00 91.38 182 PHE A CA 1
ATOM 1402 C C . PHE A 1 182 ? 8.975 7.574 -1.775 1.00 91.38 182 PHE A C 1
ATOM 1404 O O . PHE A 1 182 ? 7.827 7.726 -2.178 1.00 91.38 182 PHE A O 1
ATOM 1411 N N . ILE A 1 183 ? 9.311 6.614 -0.915 1.00 95.06 183 ILE A N 1
ATOM 1412 C CA . ILE A 1 183 ? 8.408 5.555 -0.462 1.00 95.06 183 ILE A CA 1
ATOM 1413 C C . ILE A 1 183 ? 7.675 5.950 0.819 1.00 95.06 183 ILE A C 1
ATOM 1415 O O . ILE A 1 183 ? 6.471 5.707 0.893 1.00 95.06 183 ILE A O 1
ATOM 1419 N N . ASP A 1 184 ? 8.320 6.607 1.790 1.00 95.06 184 ASP A N 1
ATOM 1420 C CA . ASP A 1 184 ? 7.654 6.960 3.055 1.00 95.06 184 ASP A CA 1
ATOM 1421 C C . ASP A 1 184 ? 6.398 7.818 2.847 1.00 95.06 184 ASP A C 1
ATOM 1423 O O . ASP A 1 184 ? 5.357 7.485 3.420 1.00 95.06 184 ASP A O 1
ATOM 1427 N N . PRO A 1 185 ? 6.401 8.861 1.987 1.00 95.50 185 PRO A N 1
ATOM 1428 C CA . PRO A 1 185 ? 5.19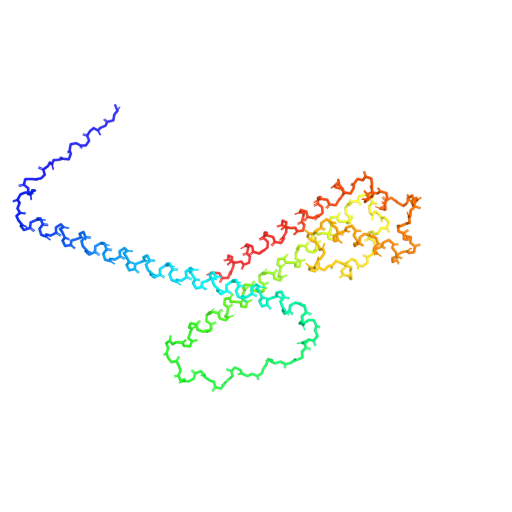1 9.644 1.738 1.00 95.50 185 PRO A CA 1
ATOM 1429 C C . PRO A 1 185 ? 4.042 8.803 1.172 1.00 95.50 185 PRO A C 1
ATOM 1431 O O . PRO A 1 185 ? 2.876 9.047 1.483 1.00 95.50 185 PRO A O 1
ATOM 1434 N N . ILE A 1 186 ? 4.368 7.793 0.363 1.00 96.50 186 ILE A N 1
ATOM 1435 C CA . ILE A 1 186 ? 3.393 6.895 -0.256 1.00 96.50 186 ILE A CA 1
ATOM 1436 C C . ILE A 1 186 ? 2.813 5.947 0.800 1.00 96.50 186 ILE A C 1
ATOM 1438 O O . ILE A 1 186 ? 1.592 5.786 0.876 1.00 96.50 186 ILE A O 1
ATOM 1442 N N . VAL A 1 187 ? 3.667 5.363 1.650 1.00 97.06 187 VAL A N 1
ATOM 1443 C CA . VAL A 1 187 ? 3.246 4.524 2.784 1.00 97.06 187 VAL A CA 1
ATOM 1444 C C . VAL A 1 187 ? 2.311 5.307 3.705 1.00 97.06 187 VAL A C 1
ATOM 1446 O O . VAL A 1 187 ? 1.232 4.826 4.065 1.00 97.06 187 VAL A O 1
ATOM 1449 N N . GLU A 1 188 ? 2.697 6.528 4.071 1.00 96.69 188 GLU A N 1
ATOM 1450 C CA . GLU A 1 188 ? 1.917 7.366 4.978 1.00 96.69 188 GLU A CA 1
ATOM 1451 C C . GLU A 1 188 ? 0.587 7.809 4.361 1.00 96.69 188 GLU A C 1
ATOM 1453 O O . GLU A 1 188 ? -0.434 7.822 5.053 1.00 96.69 188 GLU A O 1
ATOM 1458 N N . ALA A 1 189 ? 0.540 8.077 3.053 1.00 96.31 189 ALA A N 1
ATOM 1459 C CA . ALA A 1 189 ? -0.718 8.327 2.354 1.00 96.31 189 ALA A CA 1
ATOM 1460 C C . ALA A 1 189 ? -1.671 7.122 2.442 1.00 96.31 189 ALA A C 1
ATOM 1462 O O . ALA A 1 189 ? -2.849 7.295 2.770 1.00 96.31 189 ALA A O 1
ATOM 1463 N N . GLY A 1 190 ? -1.158 5.905 2.230 1.00 95.75 190 GLY A N 1
ATOM 1464 C CA . GLY A 1 190 ? -1.932 4.670 2.355 1.00 95.75 190 GLY A CA 1
ATOM 1465 C C . GLY A 1 190 ? -2.484 4.448 3.762 1.00 95.75 190 GLY A C 1
ATOM 1466 O O . GLY A 1 190 ? -3.685 4.211 3.937 1.00 95.75 190 GLY A O 1
ATOM 1467 N N . LYS A 1 191 ? -1.634 4.582 4.787 1.00 95.94 191 LYS A N 1
ATOM 1468 C CA . LYS A 1 191 ? -2.042 4.453 6.197 1.00 95.94 191 LYS A CA 1
ATOM 1469 C C . LYS A 1 191 ? -3.080 5.503 6.583 1.00 95.94 191 LYS A C 1
ATOM 1471 O O . LYS A 1 191 ? -4.098 5.168 7.189 1.00 95.94 191 LYS A O 1
ATOM 1476 N N . LYS A 1 192 ? -2.858 6.762 6.197 1.00 95.38 192 LYS A N 1
ATOM 1477 C CA . LYS A 1 192 ? -3.762 7.872 6.510 1.00 95.38 192 LYS A CA 1
ATOM 1478 C C . LYS A 1 192 ? -5.134 7.685 5.867 1.00 95.38 192 LYS A C 1
ATOM 1480 O O . LYS A 1 192 ? -6.141 7.825 6.556 1.00 95.38 192 LYS A O 1
ATOM 1485 N N . ALA A 1 193 ? -5.189 7.340 4.581 1.00 93.00 193 ALA A N 1
ATOM 1486 C CA . ALA A 1 193 ? -6.454 7.086 3.890 1.00 93.00 193 ALA A CA 1
ATOM 1487 C C . ALA A 1 193 ? -7.215 5.895 4.502 1.00 93.00 193 ALA A C 1
ATOM 1489 O O . ALA A 1 193 ? -8.434 5.964 4.684 1.00 93.00 193 ALA A O 1
ATOM 1490 N N . THR A 1 194 ? -6.487 4.850 4.911 1.00 91.38 194 THR A N 1
ATOM 1491 C CA . THR A 1 194 ? -7.061 3.691 5.610 1.00 91.38 194 THR A CA 1
ATOM 1492 C C . THR A 1 194 ? -7.688 4.085 6.940 1.00 91.38 194 THR A C 1
ATOM 1494 O O . THR A 1 194 ? -8.841 3.733 7.205 1.00 91.38 194 THR A O 1
ATOM 1497 N N . ALA A 1 195 ? -6.957 4.833 7.770 1.00 91.06 195 ALA A N 1
ATOM 1498 C CA . ALA A 1 195 ? -7.428 5.274 9.079 1.00 91.06 195 ALA A CA 1
ATOM 1499 C C . ALA A 1 195 ? -8.663 6.180 8.958 1.00 91.06 195 ALA A C 1
ATOM 1501 O O . ALA A 1 195 ? -9.702 5.872 9.543 1.00 91.06 195 ALA A O 1
ATOM 1502 N N . LEU A 1 196 ? -8.589 7.221 8.119 1.00 88.81 196 LEU A N 1
ATOM 1503 C CA . LEU A 1 196 ? -9.680 8.181 7.909 1.00 88.81 196 LEU A CA 1
ATOM 1504 C C . LEU A 1 196 ? -10.980 7.497 7.472 1.00 88.81 196 LEU A C 1
ATOM 1506 O O . LEU A 1 196 ? -12.059 7.785 7.991 1.00 88.81 196 LEU A O 1
ATOM 1510 N N . THR A 1 197 ? -10.883 6.560 6.533 1.00 82.38 197 THR A N 1
ATOM 1511 C CA . THR A 1 197 ? -12.052 5.851 6.004 1.00 82.38 197 THR A CA 1
ATOM 1512 C C . THR A 1 197 ? -12.613 4.861 7.022 1.00 82.38 197 THR A C 1
ATOM 1514 O O . THR A 1 197 ? -13.830 4.758 7.186 1.00 82.38 197 THR A O 1
ATOM 1517 N N . THR A 1 198 ? -11.744 4.164 7.759 1.00 82.62 198 THR A N 1
ATOM 1518 C CA . THR A 1 198 ? -12.156 3.233 8.820 1.00 82.62 198 THR A CA 1
ATOM 1519 C C . THR A 1 198 ? -12.862 3.961 9.968 1.00 82.62 198 THR A C 1
ATOM 1521 O O . THR A 1 198 ? -13.796 3.424 10.558 1.00 82.62 198 THR A O 1
ATOM 1524 N N . GLU A 1 199 ? -12.439 5.181 10.302 1.00 79.44 199 GLU A N 1
ATOM 1525 C CA . GLU A 1 199 ? -13.087 6.018 11.318 1.00 79.44 199 GLU A CA 1
ATOM 1526 C C . GLU A 1 199 ? -14.430 6.568 10.832 1.00 79.44 199 GLU A C 1
ATOM 1528 O O . GLU A 1 199 ? -15.444 6.399 11.510 1.00 79.44 199 GLU A O 1
ATOM 1533 N N . SER A 1 200 ? -14.466 7.141 9.626 1.00 71.00 200 SER A N 1
ATOM 1534 C CA . SER A 1 200 ? -15.690 7.684 9.025 1.00 71.00 200 SER A CA 1
ATOM 1535 C C . SER A 1 200 ? -16.800 6.628 8.920 1.00 71.00 200 SER A C 1
ATOM 1537 O O . SER A 1 200 ? -17.938 6.852 9.336 1.00 71.00 200 SER A O 1
ATOM 1539 N N . THR A 1 201 ? -16.457 5.419 8.467 1.00 65.56 201 THR A N 1
ATOM 1540 C CA . THR A 1 201 ? -17.419 4.317 8.294 1.00 65.56 201 THR A CA 1
ATOM 1541 C C . THR A 1 201 ? -17.947 3.728 9.604 1.00 65.56 201 THR A C 1
ATOM 1543 O O . THR A 1 201 ? -19.031 3.142 9.597 1.00 65.56 201 THR A O 1
ATOM 1546 N N . LYS A 1 202 ? -17.239 3.896 10.731 1.00 65.50 202 LYS A N 1
ATOM 1547 C CA . LYS A 1 202 ? -17.767 3.559 12.066 1.00 65.50 202 LYS A CA 1
ATOM 1548 C C . LYS A 1 202 ? -18.839 4.553 12.508 1.00 65.50 202 LYS A C 1
ATOM 1550 O O . LYS A 1 202 ? -19.843 4.136 13.070 1.00 65.50 202 LYS A O 1
ATOM 1555 N N . ILE A 1 203 ? -18.646 5.841 12.218 1.00 60.28 203 ILE A N 1
ATOM 1556 C CA . ILE A 1 203 ? -19.577 6.915 12.598 1.00 60.28 203 ILE A CA 1
ATOM 1557 C C . ILE A 1 203 ? -20.879 6.829 11.794 1.00 60.28 203 ILE A C 1
ATOM 1559 O O . ILE A 1 203 ? -21.944 7.068 12.339 1.00 60.28 203 ILE A O 1
ATOM 1563 N N . THR A 1 204 ? -20.826 6.451 10.512 1.00 56.22 204 THR A N 1
ATOM 1564 C CA . THR A 1 204 ? -22.032 6.370 9.657 1.00 56.22 204 THR A CA 1
ATOM 1565 C C . THR A 1 204 ? -22.917 5.143 9.937 1.00 56.22 204 THR A C 1
ATOM 1567 O O . THR A 1 204 ? -24.003 5.035 9.373 1.00 56.22 204 THR A O 1
ATOM 1570 N N . LYS A 1 205 ? -22.452 4.185 10.751 1.00 52.53 205 LYS A N 1
ATOM 1571 C CA . LYS A 1 205 ? -23.188 2.950 11.082 1.00 52.53 205 LYS A CA 1
ATOM 1572 C C . LYS A 1 205 ? -23.702 2.898 12.528 1.00 52.53 205 LYS A C 1
ATOM 1574 O O . LYS A 1 205 ? -24.351 1.913 12.874 1.00 52.53 205 LYS A O 1
ATOM 1579 N N . LEU A 1 206 ? -23.390 3.913 13.337 1.00 45.16 206 LEU A N 1
ATOM 1580 C CA . LEU A 1 206 ? -23.982 4.173 14.655 1.00 45.16 206 LEU A CA 1
ATOM 1581 C C . LEU A 1 206 ? -25.223 5.055 14.493 1.00 45.16 206 LEU A C 1
ATOM 1583 O O . LEU A 1 206 ? -26.186 4.828 15.255 1.00 45.16 206 LEU A O 1
#

InterPro domains:
  IPR006373 Variant surface antigen Rifin [PF02009] (1-162)

Organism: NCBI:txid580058

Secondary structure (DSSP, 8-state):
----------TTTT-HHHHHHHHHHHHHHHHHHHHHHHHHHHHHHHHHHHHHHHHHHHHHHHHHHTT---------SS-TTS-TTTHHHHHHHHHHHHHHHHHHHHHHHHHHHHHHHHHTT-GGGGGGTTS-GGGT--TTTTTSHHHHHHHHHHHHHHTT----TT---HHHHHHHHSHHHHHHHHHHHHHHHHHHHHHHHHHTT-

Radius of gyration: 29.17 Å; chains: 1; bounding box: 64×60×83 Å

Foldseek 3Di:
DDDDPPPPPPPCPPPPVVVVVVVVVVVVVVVVVVVVVVVVVVVVVVVVVVVVVVVVVCVVCVVVPVPDPDDDPPDPPDPPPPDPPPVVVVVVVVVVVVLLVVLLVQLQVQLQVQLLVLCLVQPLNVVQNPPPLVVQDDSVQQQDLVSVLVSLQVSCVVVVRHLDDPRPRSNSCCCPVPSCVRRVVSNVSSVVSSVVSSVVSVVVVD

pLDDT: mean 70.29, std 21.25, range [31.66, 97.75]

Sequence (206 aa):
MLSECNIHKSIYDNDEDMKSVKENFDRQASQRFEEYEEQQCDKDIKQIIVRDKIEKSLEEKMEKGCLRCGCGLGGVAAGVGLFGGLGTYGWEISATAAAYETAKQAGIQEGIQAVIAEIKKTEAFTDIWHVEWKNIINVSNYNTFDGLVESVKVAMDSIGKPCISHGYERACSGISNGGDYFIDPIVEAGKKATALTTESTKITKL